Protein AF-A3IKE8-F1 (afdb_monomer_lite)

Organism: NCBI:txid391612

Structure (mmCIF, N/CA/C/O backbone):
data_AF-A3IKE8-F1
#
_entry.id   AF-A3IKE8-F1
#
loop_
_atom_site.group_PDB
_atom_site.id
_atom_site.type_symbol
_atom_site.label_atom_id
_atom_site.label_alt_id
_atom_site.label_comp_id
_atom_site.label_asym_id
_atom_site.label_entity_id
_atom_site.label_seq_id
_atom_site.pdbx_PDB_ins_code
_atom_site.Cartn_x
_atom_site.Cartn_y
_atom_site.Cartn_z
_atom_site.occupancy
_atom_site.B_iso_or_equiv
_atom_site.auth_seq_id
_atom_site.auth_comp_id
_atom_site.auth_asym_id
_atom_site.auth_atom_id
_atom_site.pdbx_PDB_model_num
ATOM 1 N N . MET A 1 1 ? 16.782 9.924 -10.543 1.00 60.81 1 MET A N 1
ATOM 2 C CA . MET A 1 1 ? 16.424 8.553 -10.123 1.00 60.81 1 MET A CA 1
ATOM 3 C C . MET A 1 1 ? 15.997 7.797 -11.361 1.00 60.81 1 MET A C 1
ATOM 5 O O . MET A 1 1 ? 15.113 8.281 -12.050 1.00 60.81 1 MET A O 1
ATOM 9 N N . THR A 1 2 ? 16.665 6.702 -11.715 1.00 66.88 2 THR A N 1
ATOM 10 C CA . THR A 1 2 ? 16.298 5.959 -12.929 1.00 66.88 2 THR A CA 1
ATOM 11 C C . THR A 1 2 ? 16.163 4.494 -12.583 1.00 66.88 2 THR A C 1
ATOM 13 O O . THR A 1 2 ? 17.154 3.861 -12.212 1.00 66.88 2 THR A O 1
ATOM 16 N N . PHE A 1 3 ? 14.932 4.009 -12.707 1.00 78.19 3 PHE A N 1
ATOM 17 C CA . PHE A 1 3 ? 14.543 2.609 -12.631 1.00 78.19 3 PHE A CA 1
ATOM 18 C C . PHE A 1 3 ? 15.288 1.802 -13.704 1.00 78.19 3 PHE A C 1
ATOM 20 O O . PHE A 1 3 ? 15.179 2.083 -14.903 1.00 78.19 3 PHE A O 1
ATOM 27 N N . GLN A 1 4 ? 16.055 0.799 -13.299 1.00 86.81 4 GLN A N 1
ATOM 28 C CA . GLN A 1 4 ? 16.747 -0.100 -14.219 1.00 86.81 4 GLN A CA 1
ATOM 29 C C . GLN A 1 4 ? 15.753 -1.027 -14.927 1.00 86.81 4 GLN A C 1
ATOM 31 O O . GLN A 1 4 ? 14.695 -1.351 -14.394 1.00 86.81 4 GLN A O 1
ATOM 36 N N . LEU A 1 5 ? 16.097 -1.517 -16.122 1.00 86.06 5 LEU A N 1
ATOM 37 C CA . LEU A 1 5 ? 15.221 -2.427 -16.873 1.00 86.06 5 LEU A CA 1
ATOM 38 C C . LEU A 1 5 ? 14.858 -3.692 -16.070 1.00 86.06 5 LEU A C 1
ATOM 40 O O . LEU A 1 5 ? 13.731 -4.169 -16.143 1.00 86.06 5 LEU A O 1
ATOM 44 N N . THR A 1 6 ? 15.795 -4.230 -15.289 1.00 90.00 6 THR A N 1
ATOM 45 C CA . THR A 1 6 ? 15.580 -5.392 -14.409 1.00 90.00 6 THR A CA 1
ATOM 46 C C . THR A 1 6 ? 14.562 -5.105 -13.305 1.00 90.00 6 THR A C 1
ATOM 48 O O . THR A 1 6 ? 13.662 -5.910 -13.076 1.00 90.00 6 THR A O 1
ATOM 51 N N . GLU A 1 7 ? 14.662 -3.940 -12.669 1.00 92.31 7 GLU A N 1
ATOM 52 C CA . GLU A 1 7 ? 13.726 -3.451 -11.654 1.00 92.31 7 GLU A CA 1
ATOM 53 C C . GLU A 1 7 ? 12.321 -3.262 -12.250 1.00 92.31 7 GLU A C 1
ATOM 55 O O . GLU A 1 7 ? 11.325 -3.684 -11.660 1.00 92.31 7 GLU A O 1
ATOM 60 N N . GLN A 1 8 ? 12.228 -2.702 -13.461 1.00 93.25 8 GLN A N 1
ATOM 61 C CA . GLN A 1 8 ? 10.949 -2.520 -14.155 1.00 93.25 8 GLN A CA 1
ATOM 62 C C . GLN A 1 8 ? 10.324 -3.863 -14.557 1.00 93.25 8 GLN A C 1
ATOM 64 O O . GLN A 1 8 ? 9.131 -4.073 -14.343 1.00 93.25 8 GLN A O 1
ATOM 69 N N . LYS A 1 9 ? 11.128 -4.814 -15.054 1.00 93.38 9 LYS A N 1
ATOM 70 C CA . LYS A 1 9 ? 10.684 -6.192 -15.322 1.00 93.38 9 LYS A CA 1
ATOM 71 C C . LYS A 1 9 ? 10.192 -6.891 -14.055 1.00 93.38 9 LYS A C 1
ATOM 73 O O . LYS A 1 9 ? 9.202 -7.620 -14.111 1.00 93.38 9 LYS A O 1
ATOM 78 N N . PHE A 1 10 ? 10.853 -6.676 -12.913 1.00 95.06 10 PHE A N 1
ATOM 79 C CA . PHE A 1 10 ? 10.398 -7.213 -11.631 1.00 95.06 10 PHE A CA 1
ATOM 80 C C . PHE A 1 10 ? 9.013 -6.669 -11.273 1.00 95.06 10 PHE A C 1
ATOM 82 O O . PHE A 1 10 ? 8.115 -7.469 -11.009 1.00 95.06 10 PHE A O 1
ATOM 89 N N . TYR A 1 11 ? 8.834 -5.343 -11.314 1.00 96.69 11 TYR A N 1
ATOM 90 C CA . TYR A 1 11 ? 7.545 -4.704 -11.043 1.00 96.69 11 TYR A CA 1
ATOM 91 C C . TYR A 1 11 ? 6.446 -5.266 -11.947 1.00 96.69 11 TYR A C 1
ATOM 93 O O . TYR A 1 11 ? 5.449 -5.774 -11.440 1.00 96.69 11 TYR A O 1
ATOM 101 N N . HIS A 1 12 ? 6.654 -5.256 -13.267 1.00 96.31 12 HIS A N 1
ATOM 102 C CA . HIS A 1 12 ? 5.653 -5.706 -14.237 1.00 96.31 12 HIS A CA 1
ATOM 103 C C . HIS A 1 12 ? 5.273 -7.173 -14.050 1.00 96.31 12 HIS A C 1
ATOM 105 O O . HIS A 1 12 ? 4.088 -7.483 -13.969 1.00 96.31 12 HIS A O 1
ATOM 111 N N . ARG A 1 13 ? 6.251 -8.067 -13.859 1.00 96.56 13 ARG A N 1
ATOM 112 C CA . ARG A 1 13 ? 5.988 -9.492 -13.601 1.00 96.56 13 ARG A CA 1
ATOM 113 C C . ARG A 1 13 ? 5.129 -9.710 -12.353 1.00 96.56 13 ARG A C 1
ATOM 115 O O . ARG A 1 13 ? 4.219 -10.536 -12.362 1.00 96.56 13 ARG A O 1
ATOM 122 N N . TRP A 1 14 ? 5.431 -9.010 -11.261 1.00 97.56 14 TRP A N 1
ATOM 123 C CA . TRP A 1 14 ? 4.659 -9.141 -10.023 1.00 97.56 14 TRP A CA 1
ATOM 124 C C . TRP A 1 14 ? 3.296 -8.459 -10.112 1.00 97.56 14 TRP A C 1
ATOM 126 O O . TRP A 1 14 ? 2.330 -8.974 -9.553 1.00 97.56 14 TRP A O 1
ATOM 136 N N . ASN A 1 15 ? 3.198 -7.351 -10.842 1.00 96.88 15 ASN A N 1
ATOM 137 C CA . ASN A 1 15 ? 1.938 -6.668 -11.101 1.00 96.88 15 ASN A CA 1
ATOM 138 C C . ASN A 1 15 ? 1.001 -7.522 -11.972 1.00 96.88 15 ASN A C 1
ATOM 140 O O . ASN A 1 15 ? -0.196 -7.584 -11.710 1.00 96.88 15 ASN A O 1
ATOM 144 N N . ASP A 1 16 ? 1.533 -8.249 -12.955 1.00 96.19 16 ASP A N 1
ATOM 145 C CA . ASP A 1 16 ? 0.757 -9.211 -13.745 1.00 96.19 16 ASP A CA 1
ATOM 146 C C . ASP A 1 16 ? 0.241 -10.356 -12.886 1.00 96.19 16 ASP A C 1
ATOM 148 O O . ASP A 1 16 ? -0.943 -10.687 -12.941 1.00 96.19 16 ASP A O 1
ATOM 152 N N . LYS A 1 17 ? 1.111 -10.914 -12.035 1.00 96.06 17 LYS A N 1
ATOM 153 C CA . LYS A 1 17 ? 0.711 -11.935 -11.065 1.00 96.06 17 LYS A CA 1
ATOM 154 C C . LYS A 1 17 ? -0.394 -11.417 -10.144 1.00 96.06 17 LYS A C 1
ATOM 156 O O . LYS A 1 17 ? -1.369 -12.111 -9.899 1.00 96.06 17 LYS A O 1
ATOM 161 N N . LEU A 1 18 ? -0.270 -10.192 -9.644 1.00 95.94 18 LEU A N 1
ATOM 162 C CA . LEU A 1 18 ? -1.295 -9.570 -8.808 1.00 95.94 18 LEU A CA 1
ATOM 163 C C . LEU A 1 18 ? -2.645 -9.456 -9.535 1.00 95.94 18 LEU A C 1
ATOM 165 O O . LEU A 1 18 ? -3.691 -9.729 -8.942 1.00 95.94 18 LEU A O 1
ATOM 169 N N . LYS A 1 19 ? -2.624 -9.060 -10.813 1.00 94.00 19 LYS A N 1
ATOM 170 C CA . LYS A 1 19 ? -3.823 -8.929 -11.654 1.00 94.00 19 LYS A CA 1
ATOM 171 C C . LYS A 1 19 ? -4.459 -10.280 -11.988 1.00 94.00 19 LYS A C 1
ATOM 173 O O . LYS A 1 19 ? -5.675 -10.334 -12.140 1.00 94.00 19 LYS A O 1
ATOM 178 N N . SER A 1 20 ? -3.665 -11.347 -12.081 1.00 94.38 20 SER A N 1
ATOM 179 C CA . SER A 1 20 ? -4.152 -12.697 -12.390 1.00 94.38 20 SER A CA 1
ATOM 180 C C . SER A 1 20 ? -4.805 -13.407 -11.201 1.00 94.38 20 SER A C 1
ATOM 182 O O . SER A 1 20 ? -5.523 -14.379 -11.408 1.00 94.38 20 SER A O 1
ATOM 184 N N . ILE A 1 21 ? -4.543 -12.965 -9.966 1.00 91.56 21 ILE A N 1
ATOM 185 C CA . ILE A 1 21 ? -5.170 -13.534 -8.765 1.00 91.56 21 ILE A CA 1
ATOM 186 C C . ILE A 1 21 ? -6.645 -13.124 -8.758 1.00 91.56 21 ILE A C 1
ATOM 188 O O . ILE A 1 21 ? -6.958 -11.926 -8.867 1.00 91.56 21 ILE A O 1
ATOM 192 N N . SER A 1 22 ? -7.545 -14.101 -8.627 1.00 83.00 22 SER A N 1
ATOM 193 C CA . SER A 1 22 ? -8.987 -13.862 -8.659 1.00 83.00 22 SER A CA 1
ATOM 194 C C . SER A 1 22 ? -9.442 -13.021 -7.459 1.00 83.00 22 SER A C 1
ATOM 196 O O . SER A 1 22 ? -8.658 -12.580 -6.616 1.00 83.00 22 SER A O 1
ATOM 198 N N . GLN A 1 23 ? -10.732 -12.705 -7.421 1.00 75.38 23 GLN A N 1
ATOM 199 C CA . GLN A 1 23 ? -11.357 -12.013 -6.291 1.00 75.38 23 GLN A CA 1
ATOM 200 C C . GLN A 1 23 ? -12.180 -12.977 -5.429 1.00 75.38 23 GLN A C 1
ATOM 202 O O . GLN A 1 23 ? -13.143 -12.558 -4.795 1.00 75.38 23 GLN A O 1
ATOM 207 N N . SER A 1 24 ? -11.844 -14.271 -5.437 1.00 77.25 24 SER A N 1
ATOM 208 C CA . SER A 1 24 ? -12.452 -15.209 -4.496 1.00 77.25 24 SER A CA 1
ATOM 209 C C . SER A 1 24 ? -11.965 -14.932 -3.071 1.00 77.25 24 SER A C 1
ATOM 211 O O . SER A 1 24 ? -10.838 -14.480 -2.859 1.00 77.25 24 SER A O 1
ATOM 213 N N . GLU A 1 25 ? -12.823 -15.217 -2.093 1.00 67.00 25 GLU A N 1
ATOM 214 C CA . GLU A 1 25 ? -12.584 -15.000 -0.659 1.00 67.00 25 GLU A CA 1
ATOM 215 C C . GLU A 1 25 ? -11.231 -15.574 -0.191 1.00 67.00 25 GLU A C 1
ATOM 217 O O . GLU A 1 25 ? -10.475 -14.916 0.524 1.00 67.00 25 GLU A O 1
ATOM 222 N N . TYR A 1 26 ? -10.876 -16.769 -0.672 1.00 67.69 26 TYR A N 1
ATOM 223 C CA . TYR A 1 26 ? -9.647 -17.475 -0.295 1.00 67.69 26 TYR A CA 1
ATOM 224 C C . TYR A 1 26 ? -8.376 -16.879 -0.912 1.00 67.69 26 TYR A C 1
ATOM 226 O O . TYR A 1 26 ? -7.295 -16.992 -0.336 1.00 67.69 26 TYR A O 1
ATOM 234 N N . GLU A 1 27 ? -8.488 -16.221 -2.064 1.00 82.06 27 GLU A N 1
ATOM 235 C CA . GLU A 1 27 ? -7.338 -15.694 -2.803 1.00 82.06 27 GLU A CA 1
ATOM 236 C C . GLU A 1 27 ? -6.975 -14.255 -2.407 1.00 82.06 27 GLU A C 1
ATOM 238 O O . GLU A 1 27 ? -5.934 -13.735 -2.816 1.00 82.06 27 GLU A O 1
ATOM 243 N N . TYR A 1 28 ? -7.777 -13.598 -1.559 1.00 83.62 28 TYR A N 1
ATOM 244 C CA . TYR A 1 28 ? -7.475 -12.245 -1.081 1.00 83.62 28 TYR A CA 1
ATOM 245 C C . TYR A 1 28 ? -6.206 -12.169 -0.226 1.00 83.62 28 TYR A C 1
ATOM 247 O O . TYR A 1 28 ? -5.525 -11.141 -0.250 1.00 83.62 28 TYR A O 1
ATOM 255 N N . ILE A 1 29 ? -5.841 -13.249 0.472 1.00 86.69 29 ILE A N 1
ATOM 256 C CA . ILE A 1 29 ? -4.556 -13.347 1.180 1.00 86.69 29 ILE A CA 1
ATOM 257 C C . ILE A 1 29 ? -3.404 -13.290 0.179 1.00 86.69 29 ILE A C 1
ATOM 259 O O . ILE A 1 29 ? -2.503 -12.463 0.325 1.00 86.69 29 ILE A O 1
ATOM 263 N N . ASP A 1 30 ? -3.458 -14.113 -0.868 1.00 89.19 30 ASP A N 1
ATOM 264 C CA . ASP A 1 30 ? -2.432 -14.141 -1.909 1.00 89.19 30 ASP A CA 1
ATOM 265 C C . ASP A 1 30 ? -2.358 -12.808 -2.646 1.00 89.19 30 ASP A C 1
ATOM 267 O O . ASP A 1 30 ? -1.263 -12.309 -2.927 1.00 89.19 30 ASP A O 1
ATOM 271 N N . LYS A 1 31 ? -3.511 -12.187 -2.909 1.00 92.75 31 LYS A N 1
ATOM 272 C CA . LYS A 1 31 ? -3.597 -10.868 -3.535 1.00 92.75 31 LYS A CA 1
ATOM 273 C C . LYS A 1 31 ? -2.935 -9.800 -2.669 1.00 92.75 31 LYS A C 1
ATOM 275 O O . LYS A 1 31 ? -2.102 -9.041 -3.165 1.00 92.75 31 LYS A O 1
ATOM 280 N N . PHE A 1 32 ? -3.244 -9.776 -1.373 1.00 93.19 32 PHE A N 1
ATOM 281 C CA . PHE A 1 32 ? -2.655 -8.836 -0.425 1.00 93.19 32 PHE A CA 1
ATOM 282 C C . PHE A 1 32 ? -1.144 -9.040 -0.279 1.00 93.19 32 PHE A C 1
ATOM 284 O O . PHE A 1 32 ? -0.378 -8.083 -0.390 1.00 93.19 32 PHE A O 1
ATOM 291 N N . ILE A 1 33 ? -0.697 -10.286 -0.096 1.00 92.38 33 ILE A N 1
ATOM 292 C CA . ILE A 1 33 ? 0.726 -10.638 -0.002 1.00 92.38 33 ILE A CA 1
ATOM 293 C C . ILE A 1 33 ? 1.461 -10.211 -1.273 1.00 92.38 33 ILE A C 1
ATOM 295 O O . ILE A 1 33 ? 2.513 -9.578 -1.194 1.00 92.38 33 ILE A O 1
ATOM 299 N N . THR A 1 34 ? 0.899 -10.503 -2.446 1.00 95.94 34 THR A N 1
ATOM 300 C CA . THR A 1 34 ? 1.493 -10.144 -3.740 1.00 95.94 34 THR A CA 1
ATOM 301 C C . THR A 1 34 ? 1.595 -8.625 -3.899 1.00 95.94 34 THR A C 1
ATOM 303 O O . THR A 1 34 ? 2.653 -8.123 -4.280 1.00 95.94 34 THR A O 1
ATOM 306 N N . ALA A 1 35 ? 0.553 -7.873 -3.528 1.00 97.44 35 ALA A N 1
ATOM 307 C CA . ALA A 1 35 ? 0.597 -6.410 -3.513 1.00 97.44 35 ALA A CA 1
ATOM 308 C C . ALA A 1 35 ? 1.669 -5.883 -2.542 1.00 97.44 35 ALA A C 1
ATOM 310 O O . ALA A 1 35 ? 2.384 -4.929 -2.856 1.00 97.44 35 ALA A O 1
ATOM 311 N N . TYR A 1 36 ? 1.844 -6.527 -1.388 1.00 96.31 36 TYR A N 1
ATOM 312 C CA . TYR A 1 36 ? 2.851 -6.126 -0.408 1.00 96.31 36 TYR A CA 1
ATOM 313 C C . TYR A 1 36 ? 4.285 -6.471 -0.829 1.00 96.31 36 TYR A C 1
ATOM 315 O O . TYR A 1 36 ? 5.215 -5.753 -0.471 1.00 96.31 36 TYR A O 1
ATOM 323 N N . ILE A 1 37 ? 4.492 -7.531 -1.616 1.00 96.50 37 ILE A N 1
ATOM 324 C CA . ILE A 1 37 ? 5.800 -7.838 -2.217 1.00 96.50 37 ILE A CA 1
ATOM 325 C C . ILE A 1 37 ? 6.231 -6.702 -3.148 1.00 96.50 37 ILE A C 1
ATOM 327 O O . ILE A 1 37 ? 7.372 -6.246 -3.074 1.00 96.50 37 ILE A O 1
ATOM 331 N N . ILE A 1 38 ? 5.308 -6.203 -3.977 1.00 98.12 38 ILE A N 1
ATOM 332 C CA . ILE A 1 38 ? 5.558 -5.035 -4.832 1.00 98.12 38 ILE A CA 1
ATOM 333 C C . ILE A 1 38 ? 5.862 -3.807 -3.966 1.00 98.12 38 ILE A C 1
ATOM 335 O O . ILE A 1 38 ? 6.823 -3.093 -4.236 1.00 98.12 38 ILE A O 1
ATOM 339 N N . HIS A 1 39 ? 5.099 -3.598 -2.892 1.00 97.94 39 HIS A N 1
ATOM 340 C CA . HIS A 1 39 ? 5.315 -2.484 -1.970 1.00 97.94 39 HIS A CA 1
ATOM 341 C C . HIS A 1 39 ? 6.709 -2.514 -1.331 1.00 97.94 39 HIS A C 1
ATOM 343 O O . HIS A 1 39 ? 7.425 -1.514 -1.356 1.00 97.94 39 HIS A O 1
ATOM 349 N N . ASN A 1 40 ? 7.117 -3.686 -0.829 1.00 95.69 40 ASN A N 1
ATOM 350 C CA . ASN A 1 40 ? 8.437 -3.938 -0.255 1.00 95.69 40 ASN A CA 1
ATOM 351 C C . ASN A 1 40 ? 9.565 -3.631 -1.227 1.00 95.69 40 ASN A C 1
ATOM 353 O O . ASN A 1 40 ? 10.512 -2.921 -0.885 1.00 95.69 40 ASN A O 1
ATOM 357 N N . PHE A 1 41 ? 9.423 -4.112 -2.455 1.00 95.62 41 PHE A N 1
ATOM 358 C CA . PHE A 1 41 ? 10.363 -3.810 -3.515 1.00 95.62 41 PHE A CA 1
ATOM 359 C C . PHE A 1 41 ? 10.467 -2.299 -3.775 1.00 95.62 41 PHE A C 1
ATOM 361 O O . PHE A 1 41 ? 11.571 -1.762 -3.796 1.00 95.62 41 PHE A O 1
ATOM 368 N N . LEU A 1 42 ? 9.338 -1.597 -3.913 1.00 95.31 42 LEU A N 1
ATOM 369 C CA . LEU A 1 42 ? 9.322 -0.173 -4.256 1.00 95.31 42 LEU A CA 1
ATOM 370 C C . LEU A 1 42 ? 9.899 0.719 -3.154 1.00 95.31 42 LEU A C 1
ATOM 372 O O . LEU A 1 42 ? 10.668 1.628 -3.468 1.00 95.31 42 LEU A O 1
ATOM 376 N N . TYR A 1 43 ? 9.572 0.488 -1.877 1.00 92.88 43 TYR A N 1
ATOM 377 C CA . TYR A 1 43 ? 10.155 1.310 -0.813 1.00 92.88 43 TYR A CA 1
ATOM 378 C C . TYR A 1 43 ? 11.642 1.024 -0.606 1.00 92.88 43 TYR A C 1
ATOM 380 O O . TYR A 1 43 ? 12.381 1.949 -0.279 1.00 92.88 43 TYR A O 1
ATOM 388 N N . ASN A 1 44 ? 12.104 -0.215 -0.810 1.00 90.62 44 ASN A N 1
ATOM 389 C CA . ASN A 1 44 ? 13.532 -0.523 -0.721 1.00 90.62 44 ASN A CA 1
ATOM 390 C C . ASN A 1 44 ? 14.290 0.096 -1.893 1.00 90.62 44 ASN A C 1
ATOM 392 O O . ASN A 1 44 ? 15.292 0.763 -1.672 1.00 90.62 44 ASN A O 1
ATOM 396 N N . LEU A 1 45 ? 13.748 0.007 -3.109 1.00 89.56 45 LEU A N 1
ATOM 397 C CA . LEU A 1 45 ? 14.331 0.669 -4.271 1.00 89.56 45 LEU A CA 1
ATOM 398 C C . LEU A 1 45 ? 14.388 2.196 -4.100 1.00 89.56 45 LEU A C 1
ATOM 400 O O . LEU A 1 45 ? 15.381 2.825 -4.457 1.00 89.56 45 LEU A O 1
ATOM 404 N N . ALA A 1 46 ? 13.344 2.806 -3.531 1.00 88.75 46 ALA A N 1
ATOM 405 C CA . ALA A 1 46 ? 13.330 4.238 -3.239 1.00 88.75 46 ALA A CA 1
ATOM 406 C C . ALA A 1 46 ? 14.418 4.645 -2.229 1.00 88.75 46 ALA A C 1
ATOM 408 O O . ALA A 1 46 ? 14.993 5.728 -2.362 1.00 88.75 46 ALA A O 1
ATOM 409 N N . VAL A 1 47 ? 14.706 3.789 -1.240 1.00 84.62 47 VAL A N 1
ATOM 410 C CA . VAL A 1 47 ? 15.830 3.969 -0.311 1.00 84.62 47 VAL A CA 1
ATOM 411 C C . VAL A 1 47 ? 17.153 3.824 -1.061 1.00 84.62 47 VAL A C 1
ATOM 413 O O . VAL A 1 47 ? 17.961 4.748 -1.023 1.00 84.62 47 VAL A O 1
ATOM 416 N N . ASP A 1 48 ? 17.341 2.742 -1.819 1.00 80.62 48 ASP A N 1
ATOM 417 C CA . ASP A 1 48 ? 18.596 2.439 -2.519 1.00 80.62 48 ASP A CA 1
ATOM 418 C C . ASP A 1 48 ? 18.983 3.531 -3.529 1.00 80.62 48 ASP A C 1
ATOM 420 O O . ASP A 1 48 ? 20.130 3.985 -3.570 1.00 80.62 48 ASP A O 1
ATOM 424 N N . LEU A 1 49 ? 18.015 4.023 -4.311 1.00 75.56 49 LEU A N 1
ATOM 425 C CA . LEU A 1 49 ? 18.233 5.091 -5.290 1.00 75.56 49 LEU A CA 1
ATOM 426 C C . LEU A 1 49 ? 18.645 6.428 -4.647 1.00 75.56 49 LEU A C 1
ATOM 428 O O . LEU A 1 49 ? 19.243 7.265 -5.335 1.00 75.56 49 LEU A O 1
ATOM 432 N N . LYS A 1 50 ? 18.345 6.638 -3.358 1.00 69.25 50 LYS A N 1
ATOM 433 C CA . LYS A 1 50 ? 18.685 7.859 -2.611 1.00 69.25 50 LYS A CA 1
ATOM 434 C C . LYS A 1 50 ? 19.918 7.698 -1.711 1.00 69.25 50 LYS A C 1
ATOM 436 O O . LYS A 1 50 ? 20.748 8.599 -1.705 1.00 69.25 50 LYS A O 1
ATOM 441 N N . GLU A 1 51 ? 20.085 6.577 -1.006 1.00 56.03 51 GLU A N 1
ATOM 442 C CA . GLU A 1 51 ? 21.217 6.340 -0.088 1.00 56.03 51 GLU A CA 1
ATOM 443 C C . GLU A 1 51 ? 22.544 6.061 -0.824 1.00 56.03 51 GLU A C 1
ATOM 445 O O . GLU A 1 51 ? 23.598 6.480 -0.349 1.00 56.03 51 GLU A O 1
ATOM 450 N N . TYR A 1 52 ? 22.516 5.436 -2.011 1.00 50.97 52 TYR A N 1
ATOM 451 C CA . TYR A 1 52 ? 23.728 5.012 -2.739 1.00 50.97 52 TYR A CA 1
ATOM 452 C C . TYR A 1 52 ? 24.075 5.855 -3.985 1.00 50.97 52 TYR A C 1
ATOM 454 O O . TYR A 1 52 ? 24.905 5.450 -4.799 1.00 50.97 52 TYR A O 1
ATOM 462 N N . GLY A 1 53 ? 23.493 7.052 -4.144 1.00 51.72 53 GLY A N 1
ATOM 463 C CA . GLY A 1 53 ? 23.934 8.017 -5.164 1.00 51.72 53 GLY A CA 1
ATOM 464 C C . GLY A 1 53 ? 23.309 7.884 -6.564 1.00 51.72 53 GLY A C 1
ATOM 465 O O . GLY A 1 53 ? 24.023 7.850 -7.566 1.00 51.72 53 GLY A O 1
ATOM 466 N N . ARG A 1 54 ? 21.970 7.948 -6.669 1.00 54.34 54 ARG A N 1
ATOM 467 C CA . ARG A 1 54 ? 21.254 8.519 -7.843 1.00 54.34 54 ARG A CA 1
ATOM 468 C C . ARG A 1 54 ? 20.329 9.703 -7.468 1.00 54.34 54 ARG A C 1
ATOM 470 O O . ARG A 1 54 ? 19.451 10.083 -8.254 1.00 54.34 54 ARG A O 1
ATOM 477 N N . GLY A 1 55 ? 20.564 10.309 -6.300 1.00 43.41 55 GLY A N 1
ATOM 478 C CA . GLY A 1 55 ? 20.001 11.565 -5.781 1.00 43.41 55 GLY A CA 1
ATOM 479 C C . GLY A 1 55 ? 20.871 12.073 -4.617 1.00 43.41 55 GLY A C 1
ATOM 480 O O . GLY A 1 55 ? 21.500 11.259 -3.950 1.00 43.41 55 GLY A O 1
ATOM 481 N N . LYS A 1 56 ? 20.984 13.396 -4.421 1.00 39.03 56 LYS A N 1
ATOM 482 C CA . LYS A 1 56 ? 21.933 14.036 -3.478 1.00 39.03 56 LYS A CA 1
ATOM 483 C C . LYS A 1 56 ? 21.422 14.215 -2.038 1.00 39.03 56 LYS A C 1
ATOM 485 O O . LYS A 1 56 ? 22.174 14.727 -1.216 1.00 39.03 56 LYS A O 1
ATOM 490 N N . ASP A 1 57 ? 20.215 13.760 -1.714 1.00 44.12 57 ASP A N 1
ATOM 491 C CA . ASP A 1 57 ? 19.622 13.977 -0.391 1.00 44.12 57 ASP A CA 1
ATOM 492 C C . ASP A 1 57 ? 19.488 12.667 0.387 1.00 44.12 57 ASP A C 1
ATOM 494 O O . ASP A 1 57 ? 18.782 11.737 -0.014 1.00 44.12 57 ASP A O 1
ATOM 498 N N . GLN A 1 58 ? 20.198 12.613 1.514 1.00 42.56 58 GLN A N 1
ATOM 499 C CA . GLN A 1 58 ? 20.222 11.490 2.442 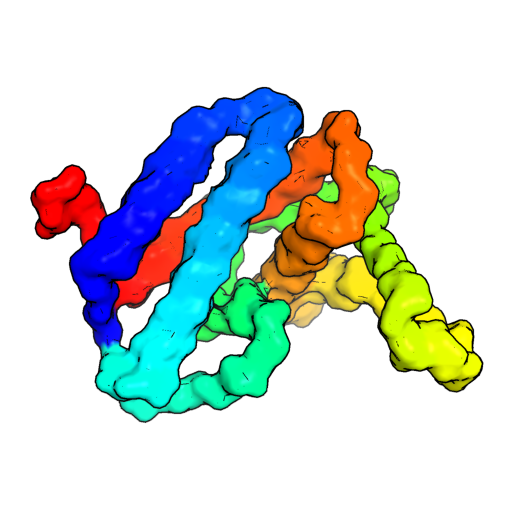1.00 42.56 58 GLN A CA 1
ATOM 500 C C . GLN A 1 58 ? 18.885 11.408 3.189 1.00 42.56 58 GLN A C 1
ATOM 502 O O . GLN A 1 58 ? 18.549 12.297 3.970 1.00 42.56 58 GLN A O 1
ATOM 507 N N . TYR A 1 59 ? 18.141 10.316 3.017 1.00 46.06 59 TYR A N 1
ATOM 508 C CA . TYR A 1 59 ? 17.217 9.877 4.059 1.00 46.06 59 TYR A CA 1
ATOM 509 C C . TYR A 1 59 ? 17.997 8.954 4.988 1.00 46.06 59 TYR A C 1
ATOM 511 O O . TYR A 1 59 ? 18.367 7.874 4.551 1.00 46.06 59 TYR A O 1
ATOM 519 N N . PRO A 1 60 ? 18.241 9.309 6.258 1.00 44.97 60 PRO A N 1
ATOM 520 C CA . PRO A 1 60 ? 18.763 8.350 7.211 1.00 44.97 60 PRO A CA 1
ATOM 521 C C . PRO A 1 60 ? 17.598 7.447 7.623 1.00 44.97 60 PRO A C 1
ATOM 523 O O . PRO A 1 60 ? 16.919 7.708 8.616 1.00 44.97 60 PRO A O 1
ATOM 526 N N . VAL A 1 61 ? 17.305 6.400 6.847 1.00 51.72 61 VAL A N 1
ATOM 527 C CA . VAL A 1 61 ? 16.427 5.323 7.326 1.00 51.72 61 VAL A CA 1
ATOM 528 C C . VAL A 1 61 ? 17.163 3.992 7.233 1.00 51.72 61 VAL A C 1
ATOM 530 O O . VAL A 1 61 ? 16.665 2.994 6.710 1.00 51.72 61 VAL A O 1
ATOM 533 N N . VAL A 1 62 ? 18.307 3.937 7.921 1.00 48.06 62 VAL A N 1
ATOM 534 C CA . VAL A 1 62 ? 18.687 2.721 8.646 1.00 48.06 62 VAL A CA 1
ATOM 535 C C . VAL A 1 62 ? 17.644 2.541 9.754 1.00 48.06 62 VAL A C 1
ATOM 537 O O . VAL A 1 62 ? 17.748 3.075 10.857 1.00 48.06 62 VAL A O 1
ATOM 540 N N . GLY A 1 63 ? 16.549 1.870 9.417 1.00 54.22 63 GLY A N 1
ATOM 541 C CA . GLY A 1 63 ? 15.408 1.664 10.296 1.00 54.22 63 GLY A CA 1
ATOM 542 C C . GLY A 1 63 ? 14.761 0.310 10.039 1.00 54.22 63 GLY A C 1
ATOM 543 O O . GLY A 1 63 ? 14.831 -0.221 8.933 1.00 54.22 63 GLY A O 1
ATOM 544 N N . ALA A 1 64 ? 14.134 -0.247 11.078 1.00 70.56 64 ALA A N 1
ATOM 545 C CA . ALA A 1 64 ? 13.370 -1.490 10.993 1.00 70.56 64 ALA A CA 1
ATOM 546 C C . ALA A 1 64 ? 12.342 -1.435 9.846 1.00 70.56 64 ALA A C 1
ATOM 548 O O . ALA A 1 64 ? 11.750 -0.380 9.623 1.00 70.56 64 ALA A O 1
ATOM 549 N N . ASP A 1 65 ? 12.105 -2.568 9.175 1.00 81.62 65 ASP A N 1
ATOM 550 C CA . ASP A 1 65 ? 11.243 -2.739 7.987 1.00 81.62 65 ASP A CA 1
ATOM 551 C C . ASP A 1 65 ? 9.942 -1.911 8.016 1.00 81.62 65 ASP A C 1
ATOM 553 O O . ASP A 1 65 ? 9.606 -1.241 7.043 1.00 81.62 65 ASP A O 1
ATOM 557 N N . ARG A 1 66 ? 9.284 -1.839 9.181 1.00 85.81 66 ARG A N 1
ATOM 558 C CA . ARG A 1 66 ? 8.126 -0.966 9.433 1.00 85.81 66 ARG A CA 1
ATOM 559 C C . ARG A 1 66 ? 8.339 0.487 9.015 1.00 85.81 66 ARG A C 1
ATOM 561 O O . ARG A 1 66 ? 7.509 1.024 8.297 1.00 85.81 66 ARG A O 1
ATOM 568 N N . LYS A 1 67 ? 9.420 1.132 9.465 1.00 86.94 67 LYS A N 1
ATOM 569 C CA . LYS A 1 67 ? 9.680 2.545 9.151 1.00 86.94 67 LYS A CA 1
ATOM 570 C C . LYS A 1 67 ? 9.822 2.752 7.650 1.00 86.94 67 LYS A C 1
ATOM 572 O O . LYS A 1 67 ? 9.282 3.717 7.124 1.00 86.94 67 LYS A O 1
ATOM 577 N N . LYS A 1 68 ? 10.500 1.831 6.956 1.00 89.31 68 LYS A N 1
ATOM 578 C CA . LYS A 1 68 ? 10.624 1.894 5.496 1.00 89.31 68 LYS A CA 1
ATOM 579 C C . LYS A 1 68 ? 9.252 1.780 4.831 1.00 89.31 68 LYS A C 1
ATOM 581 O O . LYS A 1 68 ? 8.889 2.648 4.047 1.00 89.31 68 LYS A O 1
ATOM 586 N N . ALA A 1 69 ? 8.466 0.782 5.226 1.00 91.94 69 ALA A N 1
ATOM 587 C CA . ALA A 1 69 ? 7.139 0.534 4.674 1.00 91.94 69 ALA A CA 1
ATOM 588 C C . ALA A 1 69 ? 6.130 1.670 4.908 1.00 91.94 69 ALA A C 1
ATOM 590 O O . ALA A 1 69 ? 5.206 1.830 4.119 1.00 91.94 69 ALA A O 1
ATOM 591 N N . THR A 1 70 ? 6.276 2.465 5.972 1.00 93.12 70 THR A N 1
ATOM 592 C CA . THR A 1 70 ? 5.293 3.510 6.295 1.00 93.12 70 THR A CA 1
ATOM 593 C C . THR A 1 70 ? 5.767 4.929 6.003 1.00 93.12 70 THR A C 1
ATOM 595 O O . THR A 1 70 ? 4.972 5.755 5.577 1.00 93.12 70 THR A O 1
ATOM 598 N N . GLU A 1 71 ? 7.050 5.237 6.195 1.00 92.56 71 GLU A N 1
ATOM 599 C CA . GLU A 1 71 ? 7.550 6.606 6.024 1.00 92.56 71 GLU A CA 1
ATOM 600 C C . GLU A 1 71 ? 8.012 6.884 4.591 1.00 92.56 71 GLU A C 1
ATOM 602 O O . GLU A 1 71 ? 7.834 7.997 4.100 1.00 92.56 71 GLU A O 1
ATOM 607 N N . ILE A 1 72 ? 8.616 5.905 3.905 1.00 92.50 72 ILE A N 1
ATOM 608 C CA . ILE A 1 72 ? 9.145 6.108 2.546 1.00 92.50 72 ILE A CA 1
ATOM 609 C C . ILE A 1 72 ? 8.037 6.447 1.544 1.00 92.50 72 ILE A C 1
ATOM 611 O O . ILE A 1 72 ? 8.244 7.389 0.778 1.00 92.50 72 ILE A O 1
ATOM 615 N N . PRO A 1 73 ? 6.854 5.797 1.554 1.00 95.12 73 PRO A N 1
ATOM 616 C CA . PRO A 1 73 ? 5.754 6.207 0.685 1.00 95.12 73 PRO A CA 1
ATOM 617 C C . PRO A 1 73 ? 5.333 7.664 0.913 1.00 95.12 73 PRO A C 1
ATOM 619 O O . PRO A 1 73 ? 5.153 8.397 -0.055 1.00 95.12 73 PRO A O 1
ATOM 622 N N . ILE A 1 74 ? 5.245 8.112 2.172 1.00 95.06 74 ILE A N 1
ATOM 623 C CA . ILE A 1 74 ? 4.884 9.499 2.518 1.00 95.06 74 ILE A CA 1
ATOM 624 C C . ILE A 1 74 ? 5.960 10.468 2.032 1.00 95.06 74 ILE A C 1
ATOM 626 O O . ILE A 1 74 ? 5.649 11.476 1.411 1.00 95.06 74 ILE A O 1
ATOM 630 N N . LYS A 1 75 ? 7.232 10.150 2.265 1.00 92.06 75 LYS A N 1
ATOM 631 C CA . LYS A 1 75 ? 8.377 10.959 1.827 1.00 92.06 75 LYS A CA 1
ATOM 632 C C . LYS A 1 75 ? 8.480 11.060 0.305 1.00 92.06 75 LYS A C 1
ATOM 634 O O . LYS A 1 75 ? 8.935 12.074 -0.213 1.00 92.06 75 LYS A O 1
ATOM 639 N N . LEU A 1 76 ? 8.097 10.001 -0.405 1.00 91.75 76 LEU A N 1
ATOM 640 C CA . LEU A 1 76 ? 8.144 9.942 -1.862 1.00 91.75 76 LEU A CA 1
ATOM 641 C C . LEU A 1 76 ? 6.947 10.652 -2.507 1.00 91.75 76 LEU A C 1
ATOM 643 O O . LEU A 1 76 ? 7.129 11.353 -3.494 1.00 91.75 76 LEU A O 1
ATOM 647 N N . LEU A 1 77 ? 5.739 10.476 -1.967 1.00 95.06 77 LEU A N 1
ATOM 648 C CA . LEU A 1 77 ? 4.500 10.929 -2.606 1.00 95.06 77 LEU A CA 1
ATOM 649 C C . LEU A 1 77 ? 3.869 12.161 -1.957 1.00 95.06 77 LEU A C 1
ATOM 651 O O . LEU A 1 77 ? 3.078 12.825 -2.615 1.00 95.06 77 LEU A O 1
ATOM 655 N N . THR A 1 78 ? 4.221 12.487 -0.713 1.00 95.69 78 THR A N 1
ATOM 656 C CA . THR A 1 78 ? 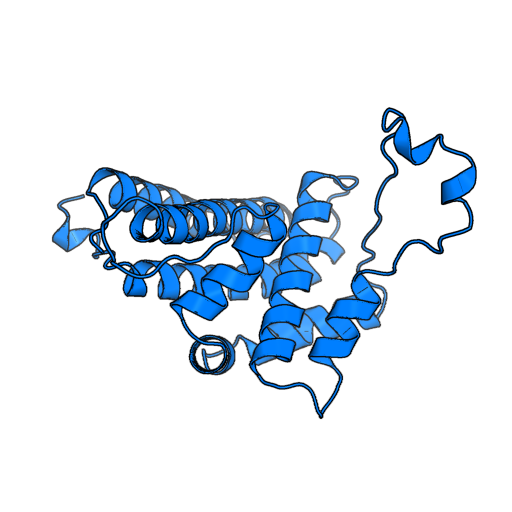3.494 13.359 0.233 1.00 95.69 78 THR A CA 1
ATOM 657 C C . THR A 1 78 ? 2.193 12.750 0.760 1.00 95.69 78 THR A C 1
ATOM 659 O O . THR A 1 78 ? 1.499 11.996 0.074 1.00 95.69 78 THR A O 1
ATOM 662 N N . ALA A 1 79 ? 1.831 13.103 1.997 1.00 96.75 79 ALA A N 1
ATOM 663 C CA . ALA A 1 79 ? 0.577 12.673 2.613 1.00 96.75 79 ALA A CA 1
ATOM 664 C C . ALA A 1 79 ? -0.656 13.159 1.834 1.00 96.75 79 ALA A C 1
ATOM 666 O O . ALA A 1 79 ? -1.618 12.413 1.666 1.00 96.75 79 ALA A O 1
ATOM 667 N N . GLU A 1 80 ? -0.611 14.386 1.313 1.00 97.50 80 GLU A N 1
ATOM 668 C CA . GLU A 1 80 ? -1.711 14.982 0.555 1.00 97.50 80 GLU A CA 1
ATOM 669 C C . GLU A 1 80 ? -2.030 14.184 -0.716 1.00 97.50 80 GLU A C 1
ATOM 671 O O . GLU A 1 80 ? -3.182 13.797 -0.923 1.00 97.50 80 GLU A O 1
ATOM 676 N N . LYS A 1 81 ? -1.013 13.859 -1.529 1.00 97.25 81 LYS A N 1
ATOM 677 C CA . LYS A 1 81 ? -1.184 13.064 -2.758 1.00 97.25 81 LYS A CA 1
ATOM 678 C C . LYS A 1 81 ? -1.780 11.690 -2.460 1.00 97.25 81 LYS A C 1
ATOM 680 O O . LYS A 1 81 ? -2.699 11.252 -3.153 1.00 97.25 81 LYS A O 1
ATOM 685 N N . ILE A 1 82 ? -1.289 11.020 -1.414 1.00 97.88 82 ILE A N 1
ATOM 686 C CA . ILE A 1 82 ? -1.791 9.697 -1.029 1.00 97.88 82 ILE A CA 1
ATOM 687 C C . ILE A 1 82 ? -3.252 9.800 -0.587 1.00 97.88 82 ILE A C 1
ATOM 689 O O . ILE A 1 82 ? -4.106 9.086 -1.105 1.00 97.88 82 ILE A O 1
ATOM 693 N N . VAL A 1 83 ? -3.565 10.695 0.347 1.00 96.75 83 VAL A N 1
ATOM 694 C CA . VAL A 1 83 ? -4.903 10.788 0.946 1.00 96.75 83 VAL A CA 1
ATOM 695 C C . VAL A 1 83 ? -5.964 11.248 -0.054 1.00 96.75 83 VAL A C 1
ATOM 697 O O . VAL A 1 83 ? -7.105 10.784 0.015 1.00 96.75 83 VAL A O 1
ATOM 700 N N . ASN A 1 84 ? -5.602 12.124 -0.992 1.00 96.38 84 ASN A N 1
ATOM 701 C CA . ASN A 1 84 ? -6.514 12.621 -2.025 1.00 96.38 84 ASN A CA 1
ATOM 702 C C . ASN A 1 84 ? -6.699 11.638 -3.192 1.00 96.38 84 ASN A C 1
ATOM 704 O O . ASN A 1 84 ? -7.548 11.862 -4.054 1.00 96.38 84 ASN A O 1
ATOM 708 N N . THR A 1 85 ? -5.955 10.530 -3.222 1.00 97.62 85 THR A N 1
ATOM 709 C CA . THR A 1 85 ? -6.159 9.484 -4.226 1.00 97.62 85 THR A CA 1
ATOM 710 C C . THR A 1 85 ? -7.524 8.820 -4.029 1.00 97.62 85 THR A C 1
ATOM 712 O O . THR A 1 85 ? -7.898 8.412 -2.924 1.00 97.62 85 THR A O 1
ATOM 715 N N . GLN A 1 86 ? -8.282 8.695 -5.123 1.00 97.19 86 GLN A N 1
ATOM 716 C CA . GLN A 1 86 ? -9.654 8.188 -5.109 1.00 97.19 86 GLN A CA 1
ATOM 717 C C . GLN A 1 86 ? -9.758 6.852 -4.362 1.00 97.19 86 GLN A C 1
ATOM 719 O O . GLN A 1 86 ? -9.001 5.915 -4.612 1.00 97.19 86 GLN A O 1
ATOM 724 N N . GLY A 1 87 ? -10.727 6.749 -3.451 1.00 96.12 87 GLY A N 1
ATOM 725 C CA . GLY A 1 87 ? -11.029 5.537 -2.684 1.00 96.12 87 GLY A CA 1
ATOM 726 C C . GLY A 1 87 ? -10.081 5.232 -1.518 1.00 96.12 87 GLY A C 1
ATOM 727 O O . GLY A 1 87 ? -10.368 4.307 -0.767 1.00 96.12 87 GLY A O 1
ATOM 728 N N . ILE A 1 88 ? -8.992 5.989 -1.307 1.00 97.38 88 ILE A N 1
ATOM 729 C CA . ILE A 1 88 ? -8.113 5.778 -0.141 1.00 97.38 88 ILE A CA 1
ATOM 730 C C . ILE A 1 88 ? -8.880 6.021 1.158 1.00 97.38 88 ILE A C 1
ATOM 732 O O . ILE A 1 88 ? -8.979 5.114 1.977 1.00 97.38 88 ILE A O 1
ATOM 736 N N . ARG A 1 89 ? -9.499 7.198 1.327 1.00 96.44 89 ARG A N 1
ATOM 737 C CA . ARG A 1 89 ? -10.263 7.526 2.548 1.00 96.44 89 ARG A CA 1
ATOM 738 C C . ARG A 1 89 ? -11.393 6.535 2.832 1.00 96.44 89 ARG A C 1
ATOM 740 O O . ARG A 1 89 ? -11.581 6.142 3.977 1.00 96.44 89 ARG A O 1
ATOM 747 N N . GLU A 1 90 ? -12.113 6.108 1.797 1.00 97.44 90 GLU A N 1
ATOM 748 C CA . GLU A 1 90 ? -13.191 5.122 1.925 1.00 97.44 90 GLU A CA 1
ATOM 749 C C . GLU A 1 90 ? -12.664 3.768 2.420 1.00 97.44 90 GLU A C 1
ATOM 751 O O . GLU A 1 90 ? -13.246 3.151 3.309 1.00 97.44 90 GLU A O 1
ATOM 756 N N . ASN A 1 91 ? -11.531 3.308 1.890 1.00 97.62 91 ASN A N 1
ATOM 757 C CA . ASN A 1 91 ? -10.936 2.046 2.317 1.00 97.62 91 ASN A CA 1
ATOM 758 C C . ASN A 1 91 ? -10.295 2.138 3.704 1.00 97.62 91 ASN A C 1
ATOM 760 O O . ASN A 1 91 ? -10.393 1.187 4.477 1.00 97.62 91 ASN A O 1
ATOM 764 N N . VAL A 1 92 ? -9.715 3.287 4.063 1.00 96.38 92 VAL A N 1
ATOM 765 C CA . VAL A 1 92 ? -9.252 3.545 5.434 1.00 96.38 92 VAL A CA 1
ATOM 766 C C . VAL A 1 92 ? -10.430 3.483 6.407 1.00 96.38 92 VAL A C 1
ATOM 768 O O . VAL A 1 92 ? -10.314 2.869 7.465 1.00 96.38 92 VAL A O 1
ATOM 771 N N . GLU A 1 93 ? -11.584 4.036 6.031 1.00 95.12 93 GLU A N 1
ATOM 772 C CA . GLU A 1 93 ? -12.808 3.956 6.830 1.00 95.12 93 GLU A CA 1
ATOM 773 C C . GLU A 1 93 ? -13.296 2.511 7.008 1.00 95.12 93 GLU A C 1
ATOM 775 O O . GLU A 1 93 ? -13.643 2.110 8.119 1.00 95.12 93 GLU A O 1
ATOM 780 N N . LYS A 1 94 ? -13.264 1.695 5.946 1.00 94.31 94 LYS A N 1
ATOM 781 C CA . LYS A 1 94 ? -13.604 0.263 6.030 1.00 94.31 94 LYS A CA 1
ATOM 782 C C . LYS A 1 94 ? -12.677 -0.482 6.992 1.00 94.31 94 LYS A C 1
ATOM 784 O O . LYS A 1 94 ? -13.168 -1.239 7.829 1.00 94.31 94 LYS A O 1
ATOM 789 N N . ILE A 1 95 ? -11.363 -0.245 6.921 1.00 92.12 95 ILE A N 1
ATOM 790 C CA . ILE A 1 95 ? -10.389 -0.831 7.861 1.00 92.12 95 ILE A CA 1
ATOM 791 C C . ILE A 1 95 ? -10.711 -0.390 9.290 1.00 92.12 95 ILE A C 1
ATOM 793 O O . ILE A 1 95 ? -10.837 -1.236 10.174 1.00 92.12 95 ILE A O 1
ATOM 797 N N . ARG A 1 96 ? -10.903 0.918 9.505 1.00 91.19 96 ARG A N 1
ATOM 798 C CA . ARG A 1 96 ? -11.232 1.490 10.816 1.00 91.19 96 ARG A CA 1
ATOM 799 C C . ARG A 1 96 ? -12.463 0.826 11.421 1.00 91.19 96 ARG A C 1
ATOM 801 O O . ARG A 1 96 ? -12.401 0.341 12.547 1.00 91.19 96 ARG A O 1
ATOM 808 N N . LYS A 1 97 ? -13.564 0.779 10.669 1.00 90.25 97 LYS A N 1
ATOM 809 C CA . LYS A 1 97 ? -14.821 0.179 11.120 1.00 90.25 97 LYS A CA 1
ATOM 810 C C . LYS A 1 97 ? -14.647 -1.304 11.453 1.00 90.25 97 LYS A C 1
ATOM 812 O O . LYS A 1 97 ? -15.080 -1.738 12.510 1.00 90.25 97 LYS A O 1
ATOM 817 N N . THR A 1 98 ? -13.948 -2.054 10.603 1.00 86.12 98 THR A N 1
ATOM 818 C CA . THR A 1 98 ? -13.708 -3.494 10.808 1.00 86.12 98 THR A CA 1
ATOM 819 C C . THR A 1 98 ? -12.968 -3.777 12.115 1.00 86.12 98 THR A C 1
ATOM 821 O O . THR A 1 98 ? -13.331 -4.699 12.844 1.00 86.12 98 THR A O 1
ATOM 824 N N . VAL A 1 99 ? -11.951 -2.974 12.438 1.00 82.94 99 VAL A N 1
ATOM 825 C CA . VAL A 1 99 ? -11.206 -3.122 13.697 1.00 82.94 99 VAL A CA 1
ATOM 826 C C . VAL A 1 99 ? -12.046 -2.659 14.889 1.00 82.94 99 VAL A C 1
ATOM 828 O O . VAL A 1 99 ? -12.117 -3.364 15.893 1.00 82.94 99 VAL A O 1
ATOM 831 N N . ARG A 1 100 ? -12.749 -1.526 14.771 1.00 82.50 100 ARG A N 1
ATOM 832 C CA . ARG A 1 100 ? -13.617 -1.000 15.836 1.00 82.50 100 ARG A CA 1
ATOM 833 C C . ARG A 1 100 ? -14.743 -1.963 16.216 1.00 82.50 100 ARG A C 1
ATOM 835 O O . ARG A 1 100 ? -15.046 -2.105 17.397 1.00 82.50 100 ARG A O 1
ATOM 842 N N . ASP A 1 101 ? -15.328 -2.629 15.228 1.00 82.00 101 ASP A N 1
ATOM 843 C CA . ASP A 1 101 ? -16.421 -3.587 15.412 1.00 82.00 101 ASP A CA 1
ATOM 844 C C . ASP A 1 101 ? -15.915 -4.953 15.940 1.00 82.00 101 ASP A C 1
ATOM 846 O O . ASP A 1 101 ? -16.694 -5.890 16.112 1.00 82.00 101 ASP A O 1
ATOM 850 N N . GLY A 1 102 ? -14.608 -5.088 16.217 1.00 69.75 102 GLY A N 1
ATOM 851 C CA . GLY A 1 102 ? -14.005 -6.301 16.777 1.00 69.75 102 GLY A CA 1
ATOM 852 C C . GLY A 1 102 ? -13.912 -7.460 15.782 1.00 69.75 102 GLY A C 1
ATOM 853 O O . GLY A 1 102 ? -13.786 -8.617 16.179 1.00 69.75 102 GLY A O 1
ATOM 854 N N . HIS A 1 103 ? -13.992 -7.186 14.477 1.00 65.62 103 HIS A N 1
ATOM 855 C CA . HIS A 1 103 ? -13.891 -8.219 13.443 1.00 65.62 103 HIS A CA 1
ATOM 856 C C . HIS A 1 103 ? -12.447 -8.612 13.117 1.00 65.62 103 HIS A C 1
ATOM 858 O O . HIS A 1 103 ? -12.226 -9.640 12.476 1.00 65.62 103 HIS A O 1
ATOM 864 N N . PHE A 1 104 ? -11.470 -7.834 13.585 1.00 66.94 104 PHE A N 1
ATOM 865 C CA . PHE A 1 104 ? -10.051 -8.123 13.445 1.00 66.94 104 PHE A CA 1
ATOM 866 C C . PHE A 1 104 ? -9.310 -7.767 14.730 1.00 66.94 104 PHE A C 1
ATOM 868 O O . PHE A 1 104 ? -9.497 -6.678 15.264 1.00 66.94 104 PHE A O 1
ATOM 875 N N . TYR A 1 105 ? -8.457 -8.684 15.183 1.00 63.25 105 TYR A N 1
ATOM 876 C CA . TYR A 1 105 ? -7.595 -8.506 16.346 1.00 63.25 105 TYR A CA 1
ATOM 877 C C . TYR A 1 105 ? -6.141 -8.729 15.932 1.00 63.25 105 TYR A C 1
ATOM 879 O O . TYR A 1 105 ? -5.795 -9.751 15.330 1.00 63.25 105 TYR A O 1
ATOM 887 N N . ILE A 1 106 ? -5.268 -7.792 16.278 1.00 58.22 106 ILE A N 1
ATOM 888 C CA . ILE A 1 106 ? -3.826 -7.868 16.077 1.00 58.22 106 ILE A CA 1
ATOM 889 C C . ILE A 1 106 ? -3.212 -8.611 17.259 1.00 58.22 106 ILE A C 1
ATOM 891 O O . ILE A 1 106 ? -2.706 -8.033 18.219 1.00 58.22 106 ILE A O 1
ATOM 895 N N . PHE A 1 107 ? -3.249 -9.942 17.178 1.00 52.00 107 PHE A N 1
ATOM 896 C CA . PHE A 1 107 ? -2.523 -10.793 18.109 1.00 52.00 107 PHE A CA 1
ATOM 897 C C . PHE A 1 107 ? -1.033 -10.779 17.769 1.00 52.00 107 PHE A C 1
ATOM 899 O O . PHE A 1 107 ? -0.594 -11.315 16.752 1.00 52.00 107 PHE A O 1
ATOM 906 N N . ARG A 1 108 ? -0.216 -10.240 18.676 1.00 45.16 108 ARG A N 1
ATOM 907 C CA . ARG A 1 108 ? 1.166 -10.707 18.787 1.00 45.16 108 ARG A CA 1
ATOM 908 C C . ARG A 1 108 ? 1.088 -12.092 19.420 1.00 45.16 108 ARG A C 1
ATOM 910 O O . ARG A 1 108 ? 0.860 -12.183 20.620 1.00 45.16 108 ARG A O 1
ATOM 917 N N . VAL A 1 109 ? 1.251 -13.155 18.638 1.00 42.62 109 VAL A N 1
ATOM 918 C CA . VAL A 1 109 ? 1.594 -14.455 19.226 1.00 42.62 109 VAL A CA 1
ATOM 919 C C . VAL A 1 109 ? 2.999 -14.274 19.815 1.00 42.62 109 VAL A C 1
ATOM 921 O O . VAL A 1 109 ? 3.909 -13.924 19.057 1.00 42.62 109 VAL A O 1
ATOM 924 N N . PRO A 1 110 ? 3.198 -14.386 21.140 1.00 41.94 110 PRO A N 1
ATOM 925 C CA . PRO A 1 110 ? 4.537 -14.358 21.711 1.00 41.94 110 PRO A CA 1
ATOM 926 C C . PRO A 1 110 ? 5.312 -15.536 21.125 1.00 41.94 110 PRO A C 1
ATOM 928 O O . PRO A 1 110 ? 4.830 -16.666 21.179 1.00 41.94 110 PRO A O 1
ATOM 931 N N . ASP A 1 111 ? 6.478 -15.283 20.537 1.00 43.84 111 ASP A N 1
ATOM 932 C CA . ASP A 1 111 ? 7.357 -16.363 20.103 1.00 43.84 111 ASP A CA 1
ATOM 933 C C . ASP A 1 111 ? 7.858 -17.098 21.363 1.00 43.84 111 ASP A C 1
ATOM 935 O O . ASP A 1 111 ? 8.499 -16.473 22.212 1.00 43.84 111 ASP A O 1
ATOM 939 N N . PRO A 1 112 ? 7.563 -18.401 21.535 1.00 45.50 112 PRO A N 1
ATOM 940 C CA . PRO A 1 112 ? 8.003 -19.158 22.707 1.00 45.50 112 PRO A CA 1
ATOM 941 C C . PRO A 1 112 ? 9.537 -19.280 22.816 1.00 45.50 112 PRO A C 1
ATOM 943 O O . PRO A 1 112 ? 10.052 -19.628 23.886 1.00 45.50 112 PRO A O 1
ATOM 946 N N . ASN A 1 113 ? 10.271 -18.974 21.741 1.00 46.47 113 ASN A N 1
ATOM 947 C CA . ASN A 1 113 ? 11.731 -18.942 21.688 1.00 46.47 113 ASN A CA 1
ATOM 948 C C . ASN A 1 113 ? 12.323 -17.528 21.790 1.00 46.47 113 ASN A C 1
ATOM 950 O O . ASN A 1 113 ? 13.545 -17.399 21.828 1.00 46.47 113 ASN A O 1
ATOM 954 N N . ASP A 1 114 ? 11.504 -16.474 21.874 1.00 52.31 114 ASP A N 1
ATOM 955 C CA . ASP A 1 114 ? 12.007 -15.128 22.147 1.00 52.31 114 ASP A CA 1
ATOM 956 C C . ASP A 1 114 ? 12.442 -15.055 23.617 1.00 52.31 114 ASP A C 1
ATOM 958 O O . ASP A 1 114 ? 11.634 -14.895 24.533 1.00 52.31 114 ASP A O 1
ATOM 962 N N . GLU A 1 115 ? 13.744 -15.209 23.862 1.00 49.62 115 GLU A N 1
ATOM 963 C CA . GLU A 1 115 ? 14.334 -15.132 25.203 1.00 49.62 115 GLU A CA 1
ATOM 964 C C . GLU A 1 115 ? 14.038 -13.790 25.894 1.00 49.62 115 GLU A C 1
ATOM 966 O O . GLU A 1 115 ? 13.956 -13.745 27.120 1.00 49.62 115 GLU A O 1
ATOM 971 N N . LYS A 1 116 ? 13.751 -12.714 25.140 1.00 46.97 116 LYS A N 1
ATOM 972 C CA . LYS A 1 116 ? 13.321 -11.423 25.709 1.00 46.97 116 LYS A CA 1
ATOM 973 C C . LYS A 1 116 ? 11.873 -11.426 26.193 1.00 46.97 116 LYS A C 1
ATOM 975 O O . LYS A 1 116 ? 11.510 -10.567 26.991 1.00 46.97 116 LYS A O 1
ATOM 980 N N . ALA A 1 117 ? 11.042 -12.362 25.734 1.00 46.12 117 ALA A N 1
ATOM 981 C CA . ALA A 1 117 ? 9.695 -12.579 26.265 1.00 46.12 117 ALA A CA 1
ATOM 982 C C . ALA A 1 117 ? 9.704 -13.419 27.558 1.00 46.12 117 ALA A C 1
ATOM 984 O O . ALA A 1 117 ? 8.703 -13.446 28.274 1.00 46.12 117 ALA A O 1
ATOM 985 N N . LYS A 1 118 ? 10.831 -14.080 27.869 1.00 43.72 118 LYS A N 1
ATOM 986 C CA . LYS A 1 118 ? 11.052 -14.848 29.107 1.00 43.72 118 LYS A CA 1
ATOM 987 C C . LYS A 1 118 ? 11.621 -14.007 30.250 1.00 43.72 118 LYS A C 1
ATOM 989 O O . LYS A 1 118 ? 11.592 -14.458 31.391 1.00 43.72 118 LYS A O 1
ATOM 994 N N . ASP A 1 119 ? 12.094 -12.792 29.971 1.00 44.56 119 ASP A N 1
ATOM 995 C CA . ASP A 1 119 ? 12.474 -11.838 31.010 1.00 44.56 119 ASP A CA 1
ATOM 996 C C . ASP A 1 119 ? 11.225 -11.442 31.817 1.00 44.56 119 ASP A C 1
ATOM 998 O O . ASP A 1 119 ? 10.334 -10.740 31.330 1.00 44.56 119 ASP A O 1
ATOM 1002 N N . GLU A 1 120 ? 11.163 -11.867 33.081 1.00 40.66 120 GLU A N 1
ATOM 1003 C CA . GLU A 1 120 ? 10.041 -11.623 34.004 1.00 40.66 120 GLU A CA 1
ATOM 1004 C C . GLU A 1 120 ? 9.704 -10.130 34.189 1.00 40.66 120 GLU A C 1
ATOM 1006 O O . GLU A 1 120 ? 8.610 -9.792 34.634 1.00 40.66 120 GLU A O 1
ATOM 1011 N N . LYS A 1 121 ? 10.590 -9.222 33.757 1.00 40.25 121 LYS A N 1
ATOM 1012 C CA . LYS A 1 121 ? 10.380 -7.764 33.727 1.00 40.25 121 LYS A CA 1
ATOM 1013 C C . LYS A 1 121 ? 9.482 -7.261 32.585 1.00 40.25 121 LYS A C 1
ATOM 1015 O O . LYS A 1 121 ? 9.207 -6.062 32.525 1.00 40.25 121 LYS A O 1
ATOM 1020 N N . VAL A 1 122 ? 9.038 -8.122 31.665 1.00 44.84 122 VAL A N 1
ATOM 1021 C CA . VAL A 1 122 ? 8.134 -7.742 30.559 1.00 44.84 122 VAL A CA 1
ATOM 1022 C C . VAL A 1 122 ? 6.652 -7.958 30.911 1.00 44.84 122 VAL A C 1
ATOM 1024 O O . VAL A 1 122 ? 5.794 -7.396 30.236 1.00 44.84 122 VAL A O 1
ATOM 1027 N N . LYS A 1 123 ? 6.331 -8.676 32.001 1.00 38.47 123 LYS A N 1
ATOM 1028 C CA . LYS A 1 123 ? 4.940 -8.946 32.425 1.00 38.47 123 LYS A CA 1
ATOM 1029 C C . LYS A 1 123 ? 4.130 -7.692 32.786 1.00 38.47 123 LYS A C 1
ATOM 1031 O O . LYS A 1 123 ? 2.921 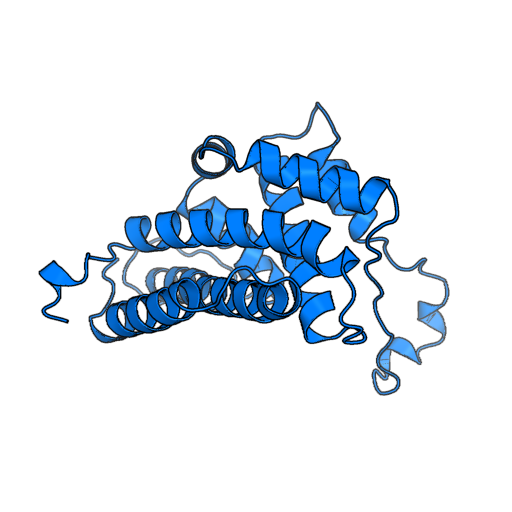-7.701 32.588 1.00 38.47 123 LYS A O 1
ATOM 1036 N N . ASP A 1 124 ? 4.786 -6.618 33.226 1.00 35.72 124 ASP A N 1
ATOM 1037 C CA . ASP A 1 124 ? 4.112 -5.384 33.667 1.00 35.72 124 ASP A CA 1
ATOM 1038 C C . ASP A 1 124 ? 4.000 -4.303 32.584 1.00 35.72 124 ASP A C 1
ATOM 1040 O O . ASP A 1 124 ? 3.457 -3.223 32.821 1.00 35.72 124 ASP A O 1
ATOM 1044 N N . LYS A 1 125 ? 4.497 -4.561 31.370 1.00 39.44 125 LYS A N 1
ATOM 1045 C CA . LYS A 1 125 ? 4.139 -3.719 30.229 1.00 39.44 125 LYS A CA 1
ATOM 1046 C C . LYS A 1 125 ? 2.883 -4.320 29.636 1.00 39.44 125 LYS A C 1
ATOM 1048 O O . LYS A 1 125 ? 2.977 -5.333 28.944 1.00 39.44 125 LYS A O 1
ATOM 1053 N N . GLU A 1 126 ? 1.732 -3.684 29.886 1.00 38.97 126 GLU A N 1
ATOM 1054 C CA . GLU A 1 126 ? 0.539 -3.922 29.069 1.00 38.97 126 GLU A CA 1
ATOM 1055 C C . GLU A 1 126 ? 0.997 -4.051 27.611 1.00 38.97 126 GLU A C 1
ATOM 1057 O O . GLU A 1 126 ? 1.802 -3.215 27.162 1.00 38.97 126 GLU A O 1
ATOM 1062 N N . PRO A 1 127 ? 0.586 -5.107 26.882 1.00 44.75 127 PRO A N 1
ATOM 1063 C CA . PRO A 1 127 ? 0.959 -5.243 25.488 1.00 44.75 127 PRO A CA 1
ATOM 1064 C C . PRO A 1 127 ? 0.572 -3.932 24.826 1.00 44.75 127 PRO A C 1
ATOM 1066 O O . PRO A 1 127 ? -0.607 -3.590 24.814 1.00 44.75 127 PRO A O 1
ATOM 1069 N N . ILE A 1 128 ? 1.573 -3.166 24.364 1.00 49.69 128 ILE A N 1
ATOM 1070 C CA . ILE A 1 128 ? 1.332 -1.889 23.695 1.00 49.69 128 ILE A CA 1
ATOM 1071 C C . ILE A 1 128 ? 0.293 -2.202 22.638 1.00 49.69 128 ILE A C 1
ATOM 1073 O O . ILE A 1 128 ? 0.596 -2.933 21.688 1.00 49.69 128 ILE A O 1
ATOM 1077 N N . ASN A 1 129 ? -0.927 -1.711 22.849 1.00 61.03 129 ASN A N 1
ATOM 1078 C CA . ASN A 1 129 ? -2.020 -1.973 21.945 1.00 61.03 129 ASN A CA 1
ATOM 1079 C C . ASN A 1 129 ? -1.729 -1.129 20.707 1.00 61.03 129 ASN A C 1
ATOM 1081 O O . ASN A 1 129 ? -2.103 0.038 20.603 1.00 61.03 129 ASN A O 1
ATOM 1085 N N . LYS A 1 130 ? -0.926 -1.696 19.804 1.00 64.88 130 LYS A N 1
ATOM 1086 C CA . LYS A 1 130 ? -0.468 -1.013 18.599 1.00 64.88 130 LYS A CA 1
ATOM 1087 C C . LYS A 1 130 ? -1.648 -0.630 17.715 1.00 64.88 130 LYS A C 1
ATOM 1089 O O . LYS A 1 130 ? -1.499 0.333 16.970 1.00 64.88 130 LYS A O 1
ATOM 1094 N N . GLU A 1 131 ? -2.780 -1.326 17.852 1.00 68.44 131 GLU A N 1
ATOM 1095 C CA . GLU A 1 131 ? -4.061 -0.975 17.239 1.00 68.44 131 GLU A CA 1
ATOM 1096 C C . GLU A 1 131 ? -4.532 0.389 17.710 1.00 68.44 131 GLU A C 1
ATOM 1098 O O . GLU A 1 131 ? -4.740 1.282 16.894 1.00 68.44 131 GLU A O 1
ATOM 1103 N N . LYS A 1 132 ? -4.585 0.582 19.031 1.00 73.38 132 LYS A N 1
ATOM 1104 C CA . LYS A 1 132 ? -4.985 1.846 19.653 1.00 73.38 132 LYS A CA 1
ATOM 1105 C C . LYS A 1 132 ? -4.163 3.026 19.127 1.00 73.38 132 LYS A C 1
ATOM 1107 O O . LYS A 1 132 ? -4.729 4.060 18.807 1.00 73.38 132 LYS A O 1
ATOM 1112 N N . ILE A 1 133 ? -2.852 2.846 18.943 1.00 78.88 133 ILE A N 1
ATOM 1113 C CA . ILE A 1 133 ? -1.960 3.922 18.479 1.00 78.88 133 ILE A CA 1
ATOM 1114 C C . ILE A 1 133 ? -2.305 4.397 17.064 1.00 78.88 133 ILE A C 1
ATOM 1116 O O . ILE A 1 133 ? -2.337 5.600 16.813 1.00 78.88 133 ILE A O 1
ATOM 1120 N N . TRP A 1 134 ? -2.496 3.489 16.103 1.00 84.62 134 TRP A N 1
ATOM 1121 C CA . TRP A 1 134 ? -2.814 3.928 14.742 1.00 84.62 134 TRP A CA 1
ATOM 1122 C C . TRP A 1 134 ? -4.287 4.298 14.580 1.00 84.62 134 TRP A C 1
ATOM 1124 O O . TRP A 1 134 ? -4.581 5.196 13.794 1.00 84.62 134 TRP A O 1
ATOM 1134 N N . LEU A 1 135 ? -5.194 3.681 15.344 1.00 85.75 135 LEU A N 1
ATOM 1135 C CA . LEU A 1 135 ? -6.601 4.081 15.394 1.00 85.75 135 LEU A CA 1
ATOM 1136 C C . LEU A 1 135 ? -6.736 5.523 15.882 1.00 85.75 135 LEU A C 1
ATOM 1138 O O . LEU A 1 135 ? -7.398 6.314 15.219 1.00 85.75 135 LEU A O 1
ATOM 1142 N N . GLU A 1 136 ? -6.033 5.901 16.953 1.00 87.19 136 GLU A N 1
ATOM 1143 C CA . GLU A 1 136 ? -6.013 7.279 17.460 1.00 87.19 136 GLU A CA 1
ATOM 1144 C C . GLU A 1 136 ? -5.564 8.278 16.384 1.00 87.19 136 GLU A C 1
ATOM 1146 O O . GLU A 1 136 ? -6.193 9.321 16.222 1.00 87.19 136 GLU A O 1
ATOM 1151 N N . LYS A 1 137 ? -4.539 7.944 15.587 1.00 89.56 137 LYS A N 1
ATOM 1152 C CA . LYS A 1 137 ? -4.076 8.794 14.471 1.00 89.56 137 LYS A CA 1
ATOM 1153 C C . LYS A 1 137 ? -5.104 8.943 13.344 1.00 89.56 137 LYS A C 1
ATOM 1155 O O . LYS A 1 137 ? -5.107 9.955 12.650 1.00 89.56 137 LYS A O 1
ATOM 1160 N N . ILE A 1 138 ? -5.936 7.927 13.114 1.00 91.31 138 ILE A N 1
ATOM 1161 C CA . ILE A 1 138 ? -6.967 7.946 12.065 1.00 91.31 138 ILE A CA 1
ATOM 1162 C C . ILE A 1 138 ? -8.252 8.631 12.563 1.00 91.31 138 ILE A C 1
ATOM 1164 O O . ILE A 1 138 ? -8.961 9.258 11.777 1.00 91.31 138 ILE A O 1
ATOM 1168 N N . GLU A 1 139 ? -8.574 8.504 13.852 1.00 89.69 139 GLU A N 1
ATOM 1169 C CA . GLU A 1 139 ? -9.818 8.993 14.461 1.00 89.69 139 GLU A CA 1
ATOM 1170 C C . GLU A 1 139 ? -9.734 10.423 14.991 1.00 89.69 139 GLU A C 1
ATOM 1172 O O . GLU A 1 139 ? -10.749 11.128 15.033 1.00 89.69 139 GLU A O 1
ATOM 1177 N N . ASN A 1 140 ? -8.547 10.867 15.401 1.00 89.94 140 ASN A N 1
ATOM 1178 C CA . ASN A 1 140 ? -8.363 12.198 15.949 1.00 89.94 140 ASN A CA 1
ATOM 1179 C C . ASN A 1 140 ? -8.565 13.261 14.860 1.00 89.94 140 ASN A C 1
ATOM 1181 O O . ASN A 1 140 ? -7.779 13.394 13.927 1.00 89.94 140 ASN A O 1
ATOM 1185 N N . LYS A 1 141 ? -9.614 14.077 15.015 1.00 85.31 141 LYS A N 1
ATOM 1186 C CA . LYS A 1 141 ? -9.939 15.178 14.091 1.00 85.31 141 LYS A CA 1
ATOM 1187 C C . LYS A 1 141 ? -8.846 16.246 13.998 1.00 85.31 141 LYS A C 1
ATOM 1189 O O . LYS A 1 141 ? -8.841 17.003 13.034 1.00 85.31 141 LYS A O 1
ATOM 1194 N N . ASN A 1 142 ? -7.954 16.309 14.986 1.00 90.69 142 ASN A N 1
ATOM 1195 C CA . ASN A 1 142 ? -6.823 17.232 15.013 1.00 90.69 142 ASN A CA 1
ATOM 1196 C C . ASN A 1 142 ? -5.547 16.632 14.408 1.00 90.69 142 ASN A C 1
ATOM 1198 O O . ASN A 1 142 ? -4.536 17.327 14.358 1.00 90.69 142 ASN A O 1
ATOM 1202 N N . SER A 1 143 ? -5.560 15.364 13.980 1.00 90.81 143 SER A N 1
ATOM 1203 C CA . SER A 1 143 ? -4.400 14.771 13.320 1.00 90.81 143 SER A CA 1
ATOM 1204 C C . SER A 1 143 ? -4.124 15.469 11.996 1.00 90.81 143 SER A C 1
ATOM 1206 O O . SER A 1 143 ? -5.015 15.679 11.170 1.00 90.81 143 SER A O 1
ATOM 1208 N N . SER A 1 144 ? -2.856 15.802 11.786 1.00 95.75 144 SER A N 1
ATOM 1209 C CA . SER A 1 144 ? -2.371 16.272 10.493 1.00 95.75 144 SER A CA 1
ATOM 1210 C C . SER A 1 144 ? -2.563 15.197 9.415 1.00 95.75 144 SER A C 1
ATOM 1212 O O . SER A 1 144 ? -2.708 14.005 9.706 1.00 95.75 144 SER A O 1
ATOM 1214 N N . LEU A 1 145 ? -2.517 15.596 8.139 1.00 95.31 145 LEU A N 1
ATOM 1215 C CA . LEU A 1 145 ? -2.564 14.631 7.034 1.00 95.31 145 LEU A CA 1
ATOM 1216 C C . LEU A 1 145 ? -1.416 13.617 7.108 1.00 95.31 145 LEU A C 1
ATOM 1218 O O . LEU A 1 145 ? -1.627 12.448 6.791 1.00 95.31 145 LEU A O 1
ATOM 1222 N N . GLU A 1 146 ? -0.226 14.033 7.545 1.00 95.25 146 GLU A N 1
ATOM 1223 C CA . GLU A 1 146 ? 0.914 13.131 7.727 1.00 95.25 146 GLU A CA 1
ATOM 1224 C C . GLU A 1 146 ? 0.648 12.098 8.820 1.00 95.25 146 GLU A C 1
ATOM 1226 O O . GLU A 1 146 ? 0.859 10.909 8.589 1.00 95.25 146 GLU A O 1
ATOM 1231 N N . GLU A 1 147 ? 0.121 12.512 9.973 1.00 95.06 147 GLU A N 1
ATOM 1232 C CA . GLU A 1 147 ? -0.222 11.594 11.064 1.00 95.06 147 GLU A CA 1
ATOM 1233 C C . GLU A 1 147 ? -1.325 10.618 10.663 1.00 95.06 147 GLU A C 1
ATOM 1235 O O . GLU A 1 147 ? -1.188 9.418 10.906 1.00 95.06 147 GLU A O 1
ATOM 1240 N N . TYR A 1 148 ? -2.374 11.108 9.999 1.00 95.94 148 TYR A N 1
ATOM 1241 C CA . TYR A 1 148 ? -3.450 10.280 9.456 1.00 95.94 148 TYR A CA 1
ATOM 1242 C C . TYR A 1 148 ? -2.905 9.242 8.465 1.00 95.94 148 TYR A C 1
ATOM 1244 O O . TYR A 1 148 ? -3.230 8.055 8.546 1.00 95.94 148 TYR A O 1
ATOM 1252 N N . THR A 1 149 ? -2.024 9.680 7.559 1.00 97.06 149 THR A N 1
ATOM 1253 C CA . THR A 1 149 ? -1.405 8.817 6.543 1.00 97.06 149 THR A CA 1
ATOM 1254 C C . THR A 1 149 ? -0.513 7.760 7.168 1.00 97.06 149 THR A C 1
ATOM 1256 O O . THR A 1 149 ? -0.627 6.570 6.869 1.00 97.06 149 THR A O 1
ATOM 1259 N N . GLN A 1 150 ? 0.336 8.183 8.099 1.00 95.00 150 GLN A N 1
ATOM 1260 C CA . GLN A 1 150 ? 1.184 7.295 8.875 1.00 95.00 150 GLN A CA 1
ATOM 1261 C C . GLN A 1 150 ? 0.343 6.299 9.684 1.00 95.00 150 GLN A C 1
ATOM 1263 O O . GLN A 1 150 ? 0.723 5.137 9.793 1.00 95.00 150 GLN A O 1
ATOM 1268 N N . GLY A 1 151 ? -0.806 6.727 10.215 1.00 94.12 151 GLY A N 1
ATOM 1269 C CA . GLY A 1 151 ? -1.767 5.882 10.917 1.00 94.12 151 GLY A CA 1
ATOM 1270 C C . GLY A 1 151 ? -2.267 4.728 10.052 1.00 94.12 151 GLY A C 1
ATOM 1271 O O . GLY A 1 151 ? -2.083 3.568 10.414 1.00 94.12 151 GLY A O 1
ATOM 1272 N N . PHE A 1 152 ? -2.840 4.997 8.877 1.00 95.62 152 PHE A N 1
ATOM 1273 C CA . PHE A 1 152 ? -3.357 3.890 8.065 1.00 95.62 152 PHE A CA 1
ATOM 1274 C C . PHE A 1 152 ? -2.250 3.030 7.435 1.00 95.62 152 PHE A C 1
ATOM 1276 O O . PHE A 1 152 ? -2.451 1.830 7.257 1.00 95.62 152 PHE A O 1
ATOM 1283 N N . LEU A 1 153 ? -1.068 3.583 7.142 1.00 96.69 153 LEU A N 1
ATOM 1284 C CA . LEU A 1 153 ? 0.076 2.775 6.696 1.00 96.69 153 LEU A CA 1
ATOM 1285 C C . LEU A 1 153 ? 0.590 1.858 7.813 1.00 96.69 153 LEU A C 1
ATOM 1287 O O . LEU A 1 153 ? 0.915 0.697 7.558 1.00 96.69 153 LEU A O 1
ATOM 1291 N N . ASP A 1 154 ? 0.592 2.337 9.059 1.00 92.56 154 ASP A N 1
ATOM 1292 C CA . ASP 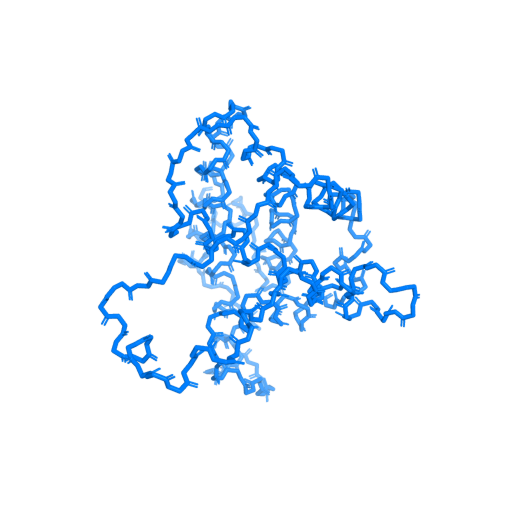A 1 154 ? 0.875 1.521 10.241 1.00 92.56 154 ASP A CA 1
ATOM 1293 C C . ASP A 1 154 ? -0.154 0.399 10.423 1.00 92.56 154 ASP A C 1
ATOM 1295 O O . ASP A 1 154 ? 0.229 -0.729 10.749 1.00 92.56 154 ASP A O 1
ATOM 1299 N N . ALA A 1 155 ? -1.437 0.689 10.186 1.00 91.62 155 ALA A N 1
ATOM 1300 C CA . ALA A 1 155 ? -2.509 -0.301 10.224 1.00 91.62 155 ALA A CA 1
ATOM 1301 C C . ALA A 1 155 ? -2.267 -1.413 9.194 1.00 91.62 155 ALA A C 1
ATOM 1303 O O . ALA A 1 155 ? -2.254 -2.596 9.534 1.00 91.62 155 ALA A O 1
ATOM 1304 N N . ILE A 1 156 ? -1.985 -1.042 7.942 1.00 94.00 156 ILE A N 1
ATOM 1305 C CA . ILE A 1 156 ? -1.743 -1.999 6.856 1.00 94.00 156 ILE A CA 1
ATOM 1306 C C . ILE A 1 156 ? -0.466 -2.815 7.092 1.00 94.00 156 ILE A C 1
ATOM 1308 O O . ILE A 1 156 ? -0.459 -4.025 6.852 1.00 94.00 156 ILE A O 1
ATOM 1312 N N . TYR A 1 157 ? 0.600 -2.203 7.617 1.00 91.38 157 TYR A N 1
ATOM 1313 C CA . TYR A 1 157 ? 1.802 -2.940 8.018 1.00 91.38 157 TYR A CA 1
ATOM 1314 C C . TYR A 1 157 ? 1.483 -4.001 9.083 1.00 91.38 157 TYR A C 1
ATOM 1316 O O . TYR A 1 157 ? 1.984 -5.124 9.013 1.00 91.38 157 TYR A O 1
ATOM 1324 N N . GLN A 1 158 ? 0.627 -3.680 10.056 1.00 85.75 158 GLN A N 1
ATOM 1325 C CA . GLN A 1 158 ? 0.213 -4.633 11.090 1.00 85.75 158 GLN A CA 1
ATOM 1326 C C . GLN A 1 158 ? -0.676 -5.748 10.535 1.00 85.75 158 GLN A C 1
ATOM 1328 O O . GLN A 1 158 ? -0.446 -6.911 10.866 1.00 85.75 158 GLN A O 1
ATOM 1333 N N . ILE A 1 159 ? -1.609 -5.428 9.631 1.00 87.38 159 ILE A N 1
ATOM 1334 C CA . ILE A 1 159 ? -2.401 -6.427 8.894 1.00 87.38 159 ILE A CA 1
ATOM 1335 C C . ILE A 1 159 ? -1.469 -7.393 8.153 1.00 87.38 159 ILE A C 1
ATOM 1337 O O . ILE A 1 159 ? -1.646 -8.610 8.229 1.00 87.38 159 ILE A O 1
ATOM 1341 N N . ARG A 1 160 ? -0.414 -6.877 7.511 1.00 87.25 160 ARG A N 1
ATOM 1342 C CA . ARG A 1 160 ? 0.639 -7.693 6.893 1.00 87.25 160 ARG A CA 1
ATOM 1343 C C . ARG A 1 160 ? 1.352 -8.574 7.910 1.00 87.25 160 ARG A C 1
ATOM 1345 O O . ARG A 1 160 ? 1.415 -9.778 7.691 1.00 87.25 160 ARG A O 1
ATOM 1352 N N . CYS A 1 161 ? 1.819 -8.045 9.037 1.00 82.25 161 CYS A N 1
ATOM 1353 C CA . CYS A 1 161 ? 2.430 -8.883 10.074 1.00 82.25 161 CYS A CA 1
ATOM 1354 C C . CYS A 1 161 ? 1.506 -10.027 10.529 1.00 82.25 161 CYS A C 1
ATOM 1356 O O . CYS A 1 161 ? 1.969 -11.161 10.618 1.00 82.25 161 CYS A O 1
ATOM 1358 N N . ASN A 1 162 ? 0.214 -9.768 10.740 1.00 78.12 162 ASN A N 1
ATOM 1359 C CA . ASN A 1 162 ? -0.744 -10.811 11.118 1.00 78.12 162 ASN A CA 1
ATOM 1360 C C . ASN A 1 162 ? -0.984 -11.828 10.009 1.00 78.12 162 ASN A C 1
ATOM 1362 O O . ASN A 1 162 ? -1.112 -13.010 10.286 1.00 78.12 162 ASN A O 1
ATOM 1366 N N . THR A 1 163 ? -1.025 -11.390 8.754 1.00 78.69 163 THR A N 1
ATOM 1367 C CA . THR A 1 163 ? -1.234 -12.300 7.621 1.00 78.69 163 THR A CA 1
ATOM 1368 C C . THR A 1 163 ? -0.041 -13.250 7.446 1.00 78.69 163 THR A C 1
ATOM 1370 O O . THR A 1 163 ? -0.214 -14.410 7.082 1.00 78.69 163 THR A O 1
ATOM 1373 N N . PHE A 1 164 ? 1.181 -12.786 7.741 1.00 71.50 164 PHE A N 1
ATOM 1374 C CA . PHE A 1 164 ? 2.401 -13.598 7.645 1.00 71.50 164 PHE A CA 1
ATOM 1375 C C . PHE A 1 164 ? 2.677 -14.467 8.885 1.00 71.50 164 PHE A C 1
ATOM 1377 O O . PHE A 1 164 ? 3.229 -15.557 8.731 1.00 71.50 164 PHE A O 1
ATOM 1384 N N . HIS A 1 165 ? 2.334 -13.998 10.092 1.00 63.66 165 HIS A N 1
ATOM 1385 C CA . HIS A 1 165 ? 2.713 -14.643 11.363 1.00 63.66 165 HIS A CA 1
ATOM 1386 C C . HIS A 1 165 ? 1.536 -15.134 12.219 1.00 63.66 165 HIS A C 1
ATOM 1388 O O . HIS A 1 165 ? 1.754 -15.870 13.179 1.00 63.66 165 HIS A O 1
ATOM 1394 N N . GLY A 1 166 ? 0.308 -14.715 11.922 1.00 58.72 166 GLY A N 1
ATOM 1395 C CA . GLY A 1 166 ? -0.890 -15.139 12.640 1.00 58.72 166 GLY A CA 1
ATOM 1396 C C . GLY A 1 166 ? -1.312 -16.563 12.279 1.00 58.72 166 GLY A C 1
ATOM 1397 O O . GLY A 1 166 ? -0.842 -17.147 11.299 1.00 58.72 166 GLY A O 1
ATOM 1398 N N . GLN A 1 167 ? -2.228 -17.124 13.074 1.00 53.97 167 GLN A N 1
ATOM 1399 C CA . GLN A 1 167 ? -2.894 -18.372 12.707 1.00 53.97 167 GLN A CA 1
ATOM 1400 C C . GLN A 1 167 ? -3.635 -18.167 11.382 1.00 53.97 167 GLN A C 1
ATOM 1402 O O . GLN A 1 167 ? -4.452 -17.256 11.242 1.00 53.97 167 GLN A O 1
ATOM 1407 N N . LYS A 1 168 ? -3.300 -18.999 10.392 1.00 54.19 168 LYS A N 1
ATOM 1408 C CA . LYS A 1 168 ? -3.830 -18.946 9.023 1.00 54.19 168 LYS A CA 1
ATOM 1409 C C . LYS A 1 168 ? -5.231 -19.552 8.944 1.00 54.19 168 LYS A C 1
ATOM 1411 O O . LYS A 1 168 ? -5.503 -20.379 8.078 1.00 54.19 168 LYS A O 1
ATOM 1416 N N . ASP A 1 169 ? -6.105 -19.163 9.862 1.00 52.28 169 ASP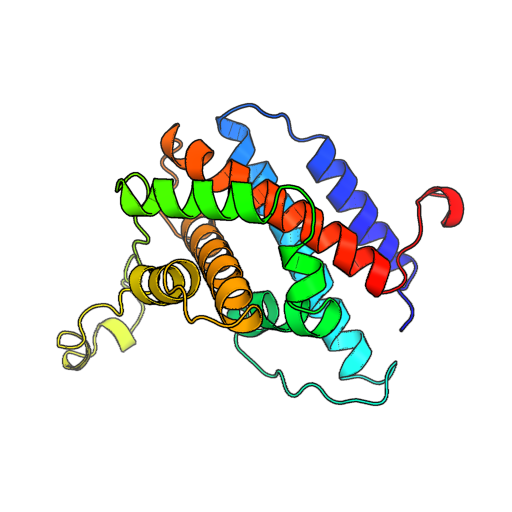 A N 1
ATOM 1417 C CA . ASP A 1 169 ? -7.502 -19.557 9.791 1.00 52.28 169 ASP A CA 1
ATOM 1418 C C . ASP A 1 169 ? -8.144 -18.775 8.646 1.00 52.28 169 ASP A C 1
ATOM 1420 O O . ASP A 1 169 ? -8.434 -17.582 8.761 1.00 52.28 169 ASP A O 1
ATOM 1424 N N . LEU A 1 170 ? -8.303 -19.461 7.514 1.00 51.78 170 LEU A N 1
ATOM 1425 C CA . LEU A 1 170 ? -8.999 -18.985 6.325 1.00 51.78 170 LEU A CA 1
ATOM 1426 C C . LEU A 1 170 ? -10.478 -18.790 6.676 1.00 51.78 170 LEU A C 1
ATOM 1428 O O . LEU A 1 170 ? -11.277 -19.719 6.578 1.00 51.78 170 LEU A O 1
ATOM 1432 N N . ASN A 1 171 ? -10.842 -17.597 7.139 1.00 59.81 171 ASN A N 1
ATOM 1433 C CA . ASN A 1 171 ? -12.230 -17.235 7.388 1.00 59.81 171 ASN A CA 1
ATOM 1434 C C . ASN A 1 171 ? -12.598 -15.946 6.645 1.00 59.81 171 ASN A C 1
ATOM 1436 O O . ASN A 1 171 ? -11.765 -15.057 6.457 1.00 59.81 171 ASN A O 1
ATOM 1440 N N . SER A 1 172 ? -13.876 -15.830 6.287 1.00 61.56 172 SER A N 1
ATOM 1441 C CA . SER A 1 172 ? -14.485 -14.674 5.612 1.00 61.56 172 SER A CA 1
ATOM 1442 C C . SER A 1 172 ? -14.199 -13.326 6.266 1.00 61.56 172 SER A C 1
ATOM 1444 O O . SER A 1 172 ? -14.251 -12.287 5.612 1.00 61.56 172 SER A O 1
ATOM 1446 N N . LYS A 1 173 ? -13.849 -13.310 7.557 1.00 66.31 173 LYS A N 1
ATOM 1447 C CA . LYS A 1 173 ? -13.522 -12.078 8.283 1.00 66.31 173 LYS A CA 1
ATOM 1448 C C . LYS A 1 173 ? -12.180 -11.494 7.846 1.00 66.31 173 LYS A C 1
ATOM 1450 O O . LYS A 1 173 ? -12.007 -10.279 7.919 1.00 66.31 173 LYS A O 1
ATOM 1455 N N . GLN A 1 174 ? -11.248 -12.318 7.358 1.00 71.88 174 GLN A N 1
ATOM 1456 C CA . GLN A 1 174 ? -9.984 -11.825 6.813 1.00 71.88 174 GLN A CA 1
ATOM 1457 C C . GLN A 1 174 ? -10.202 -11.038 5.517 1.00 71.88 174 GLN A C 1
ATOM 1459 O O . GLN A 1 174 ? -9.569 -10.001 5.334 1.00 71.88 174 GLN A O 1
ATOM 1464 N N . GLU A 1 175 ? -11.144 -11.437 4.657 1.00 80.56 175 GLU A N 1
ATOM 1465 C CA . GLU A 1 175 ? -11.449 -10.680 3.434 1.00 80.56 175 GLU A CA 1
ATOM 1466 C C . GLU A 1 175 ? -11.873 -9.238 3.751 1.00 80.56 175 GLU A C 1
ATOM 1468 O O . GLU A 1 175 ? -11.384 -8.297 3.119 1.00 80.56 175 GLU A O 1
ATOM 1473 N N . ILE A 1 176 ? -12.724 -9.058 4.769 1.00 85.69 176 ILE A N 1
ATOM 1474 C CA . ILE A 1 176 ? -13.304 -7.759 5.149 1.00 85.69 176 ILE A CA 1
ATOM 1475 C C . ILE A 1 176 ? -12.214 -6.703 5.382 1.00 85.69 176 ILE A C 1
ATOM 1477 O O . ILE A 1 176 ? -12.386 -5.547 4.991 1.00 85.69 176 ILE A O 1
ATOM 1481 N N . ILE A 1 177 ? -11.077 -7.096 5.967 1.00 87.94 177 ILE A N 1
ATOM 1482 C CA . ILE A 1 177 ? -9.951 -6.187 6.208 1.00 87.94 177 ILE A CA 1
ATOM 1483 C C . ILE A 1 177 ? -8.899 -6.216 5.091 1.00 87.94 177 ILE A C 1
ATOM 1485 O O . ILE A 1 177 ? -8.317 -5.178 4.764 1.00 87.94 177 ILE A O 1
ATOM 1489 N N . LEU A 1 178 ? -8.659 -7.377 4.474 1.00 89.94 178 LEU A N 1
ATOM 1490 C CA . LEU A 1 178 ? -7.629 -7.538 3.448 1.00 89.94 178 LEU A CA 1
ATOM 1491 C C . LEU A 1 178 ? -8.000 -6.835 2.150 1.00 89.94 178 LEU A C 1
ATOM 1493 O O . LEU A 1 178 ? -7.125 -6.255 1.510 1.00 89.94 178 LEU A O 1
ATOM 1497 N N . LYS A 1 179 ? -9.276 -6.832 1.764 1.00 91.94 179 LYS A N 1
ATOM 1498 C CA . LYS A 1 179 ? -9.744 -6.161 0.549 1.00 91.94 179 LYS A CA 1
ATOM 1499 C C . LYS A 1 179 ? -9.451 -4.653 0.555 1.00 91.94 179 LYS A C 1
ATOM 1501 O O . LYS A 1 179 ? -8.709 -4.212 -0.327 1.00 91.94 179 LYS A O 1
ATOM 1506 N N . PRO A 1 180 ? -9.921 -3.854 1.535 1.00 95.00 180 PRO A N 1
ATOM 1507 C CA . PRO A 1 180 ? -9.610 -2.426 1.562 1.00 95.00 180 PRO A CA 1
ATOM 1508 C C . PRO A 1 180 ? -8.108 -2.149 1.737 1.00 95.00 180 PRO A C 1
ATOM 1510 O O . PRO A 1 180 ? -7.589 -1.223 1.113 1.00 95.00 180 PRO A O 1
ATOM 1513 N N . ALA A 1 181 ? -7.381 -2.965 2.513 1.00 95.38 181 ALA A N 1
ATOM 1514 C CA . ALA A 1 181 ? -5.929 -2.823 2.666 1.00 95.38 181 ALA A CA 1
ATOM 1515 C C . ALA A 1 181 ? -5.175 -3.075 1.349 1.00 95.38 181 ALA A C 1
ATOM 1517 O O . ALA A 1 181 ? -4.267 -2.319 0.994 1.00 95.38 181 ALA A O 1
ATOM 1518 N N . THR A 1 182 ? -5.581 -4.101 0.598 1.00 95.75 182 THR A N 1
ATOM 1519 C CA . THR A 1 182 ? -5.025 -4.429 -0.721 1.00 95.75 182 THR A CA 1
ATOM 1520 C C . THR A 1 182 ? -5.255 -3.286 -1.697 1.00 95.75 182 THR A C 1
ATOM 1522 O O . THR A 1 182 ? -4.313 -2.837 -2.341 1.00 95.75 182 THR A O 1
ATOM 1525 N N . GLU A 1 183 ? -6.478 -2.764 -1.777 1.00 96.69 183 GLU A N 1
ATOM 1526 C CA . GLU A 1 183 ? -6.811 -1.659 -2.681 1.00 96.69 183 GLU A CA 1
ATOM 1527 C C . GLU A 1 183 ? -6.006 -0.384 -2.388 1.00 96.69 183 GLU A C 1
ATOM 1529 O O . GLU A 1 183 ? -5.612 0.318 -3.320 1.00 96.69 183 GLU A O 1
ATOM 1534 N N . ILE A 1 184 ? -5.731 -0.088 -1.112 1.00 98.31 184 ILE A N 1
ATOM 1535 C CA . ILE A 1 184 ? -4.852 1.027 -0.727 1.00 98.31 184 ILE A CA 1
ATOM 1536 C C . ILE A 1 184 ? -3.423 0.779 -1.216 1.00 98.31 184 ILE A C 1
ATOM 1538 O O . ILE A 1 184 ? -2.844 1.642 -1.877 1.00 98.31 184 ILE A O 1
ATOM 1542 N N . ILE A 1 185 ? -2.854 -0.396 -0.927 1.00 98.19 185 ILE A N 1
ATOM 1543 C CA . ILE A 1 185 ? -1.463 -0.705 -1.284 1.00 98.19 185 ILE A CA 1
ATOM 1544 C C . ILE A 1 185 ? -1.253 -0.728 -2.794 1.00 98.19 185 ILE A C 1
ATOM 1546 O O . ILE A 1 185 ? -0.240 -0.214 -3.256 1.00 98.19 185 ILE A O 1
ATOM 1550 N N . ILE A 1 186 ? -2.201 -1.252 -3.575 1.00 98.12 186 ILE A N 1
ATOM 1551 C CA . ILE A 1 186 ? -2.114 -1.242 -5.043 1.00 98.12 186 ILE A CA 1
ATOM 1552 C C . ILE A 1 186 ? -1.979 0.188 -5.567 1.00 98.12 186 ILE A C 1
ATOM 1554 O O . ILE A 1 186 ? -1.048 0.480 -6.313 1.00 98.12 186 ILE A O 1
ATOM 1558 N N . LYS A 1 187 ? -2.844 1.101 -5.112 1.00 98.44 187 LYS A N 1
ATOM 1559 C CA . LYS A 1 187 ? -2.802 2.511 -5.527 1.00 98.44 187 LYS A CA 1
ATOM 1560 C C . LYS A 1 187 ? -1.490 3.177 -5.128 1.00 98.44 187 LYS A C 1
ATOM 1562 O O . LYS A 1 187 ? -0.897 3.907 -5.916 1.00 98.44 187 LYS A O 1
ATOM 1567 N N . ILE A 1 188 ? -1.010 2.907 -3.914 1.00 98.31 188 ILE A N 1
ATOM 1568 C CA . ILE A 1 188 ? 0.279 3.431 -3.451 1.00 98.31 188 ILE A CA 1
ATOM 1569 C C . ILE A 1 188 ? 1.426 2.887 -4.302 1.00 98.31 188 ILE A C 1
ATOM 1571 O O . ILE A 1 188 ? 2.279 3.665 -4.717 1.00 98.31 188 ILE A O 1
ATOM 1575 N N . ASN A 1 189 ? 1.425 1.597 -4.632 1.00 98.38 189 ASN A N 1
ATOM 1576 C CA . ASN A 1 189 ? 2.444 0.993 -5.486 1.00 98.38 189 ASN A CA 1
ATOM 1577 C C . ASN A 1 189 ? 2.466 1.617 -6.883 1.00 98.38 189 ASN A C 1
ATOM 1579 O O . ASN A 1 189 ? 3.540 1.950 -7.374 1.00 98.38 189 ASN A O 1
ATOM 1583 N N . GLU A 1 190 ? 1.303 1.823 -7.501 1.00 97.62 190 GLU A N 1
ATOM 1584 C CA . GLU A 1 190 ? 1.195 2.483 -8.806 1.00 97.62 190 GLU A CA 1
ATOM 1585 C C . GLU A 1 190 ? 1.756 3.909 -8.765 1.00 97.62 190 GLU A C 1
ATOM 1587 O O . GLU A 1 190 ? 2.517 4.309 -9.649 1.00 97.62 190 GLU A O 1
ATOM 1592 N N . MET A 1 191 ? 1.423 4.672 -7.720 1.00 97.06 191 MET A N 1
ATOM 1593 C CA . MET A 1 191 ? 1.954 6.021 -7.526 1.00 97.06 191 MET A CA 1
ATOM 1594 C C . MET A 1 191 ? 3.471 6.015 -7.319 1.00 97.06 191 MET A C 1
ATOM 1596 O O . MET A 1 191 ? 4.172 6.794 -7.960 1.00 97.06 191 MET A O 1
ATOM 1600 N N . MET A 1 192 ? 3.986 5.139 -6.451 1.00 95.50 192 MET A N 1
ATOM 1601 C CA . MET A 1 192 ? 5.422 5.025 -6.177 1.00 95.50 192 MET A CA 1
ATOM 1602 C C . MET A 1 192 ? 6.197 4.596 -7.424 1.00 95.50 192 MET A C 1
ATOM 1604 O O . MET A 1 192 ? 7.251 5.157 -7.706 1.00 95.50 192 MET A O 1
ATOM 1608 N N . TYR A 1 193 ? 5.676 3.634 -8.189 1.00 95.75 193 TYR A N 1
ATOM 1609 C CA . TYR A 1 193 ? 6.294 3.183 -9.434 1.00 95.75 193 TYR A CA 1
ATOM 1610 C C . TYR A 1 193 ? 6.457 4.336 -10.429 1.00 95.75 193 TYR A C 1
ATOM 1612 O O . TYR A 1 193 ? 7.555 4.552 -10.945 1.00 95.75 193 TYR A O 1
ATOM 1620 N N . LYS A 1 194 ? 5.394 5.125 -10.629 1.00 93.94 194 LYS A N 1
ATOM 1621 C CA . LYS A 1 194 ? 5.425 6.318 -11.487 1.00 93.94 194 LYS A CA 1
ATOM 1622 C C . LYS A 1 194 ? 6.409 7.369 -10.972 1.00 93.94 194 LYS A C 1
ATOM 1624 O O . LYS A 1 194 ? 7.216 7.871 -11.747 1.00 93.94 194 LYS A O 1
ATOM 1629 N N . GLU A 1 195 ? 6.392 7.664 -9.671 1.00 92.00 195 GLU A N 1
ATOM 1630 C CA . GLU A 1 195 ? 7.280 8.665 -9.055 1.00 92.00 195 GLU A CA 1
ATOM 1631 C C . GLU A 1 195 ? 8.768 8.298 -9.182 1.00 92.00 195 GLU A C 1
ATOM 1633 O O . GLU A 1 195 ? 9.632 9.160 -9.318 1.00 92.00 195 GLU A O 1
ATOM 1638 N N . LEU A 1 196 ? 9.083 7.003 -9.187 1.00 90.81 196 LEU A N 1
ATOM 1639 C CA . LEU A 1 196 ? 10.446 6.500 -9.362 1.00 90.81 196 LEU A CA 1
ATOM 1640 C C . LEU A 1 196 ? 10.885 6.429 -10.842 1.00 90.81 196 LEU A C 1
ATOM 1642 O O . LEU A 1 196 ? 12.020 6.030 -11.125 1.00 90.81 196 LEU A O 1
ATOM 1646 N N . GLY A 1 197 ? 10.026 6.833 -11.785 1.00 89.69 197 GLY A N 1
ATOM 1647 C CA . GLY A 1 197 ? 10.309 6.839 -13.223 1.00 89.69 197 GLY A CA 1
ATOM 1648 C C . GLY A 1 197 ? 10.080 5.492 -13.911 1.00 89.69 197 GLY A C 1
ATOM 1649 O O . GLY A 1 197 ? 10.747 5.191 -14.903 1.00 89.69 197 GLY A O 1
ATOM 1650 N N . GLY A 1 198 ? 9.191 4.662 -13.364 1.00 90.50 198 GLY A N 1
ATOM 1651 C CA . GLY A 1 198 ? 8.723 3.443 -14.013 1.00 90.50 198 GLY A CA 1
ATOM 1652 C C . GLY A 1 198 ? 7.985 3.739 -15.322 1.00 90.50 198 GLY A C 1
ATOM 1653 O O . GLY A 1 198 ? 7.265 4.732 -15.416 1.00 90.50 198 GLY A O 1
ATOM 1654 N N . LYS A 1 199 ? 8.185 2.884 -16.327 1.00 90.94 199 LYS A N 1
ATOM 1655 C CA . LYS A 1 199 ? 7.603 3.012 -17.667 1.00 90.94 199 LYS A CA 1
ATOM 1656 C C . LYS A 1 199 ? 6.577 1.925 -17.942 1.00 90.94 199 LYS A C 1
ATOM 1658 O O . LYS A 1 199 ? 6.645 0.835 -17.367 1.00 90.94 199 LYS A O 1
ATOM 1663 N N . GLU A 1 200 ? 5.662 2.191 -18.863 1.00 88.44 200 GLU A N 1
ATOM 1664 C CA . GLU A 1 200 ? 4.727 1.162 -19.313 1.00 88.44 200 GLU A CA 1
ATOM 1665 C C . GLU A 1 200 ? 5.450 0.057 -20.103 1.00 88.44 200 GLU A C 1
ATOM 1667 O O . GLU A 1 200 ? 6.582 0.226 -20.570 1.00 88.44 200 GLU A O 1
ATOM 1672 N N . LYS A 1 201 ? 4.827 -1.119 -20.214 1.00 83.88 201 LYS A N 1
ATOM 1673 C CA . LYS A 1 201 ? 5.458 -2.300 -20.829 1.00 83.88 201 LYS A CA 1
ATOM 1674 C C . LYS A 1 201 ? 5.842 -2.070 -22.285 1.00 83.88 201 LYS A C 1
ATOM 1676 O O . LYS A 1 201 ? 6.920 -2.480 -22.716 1.00 83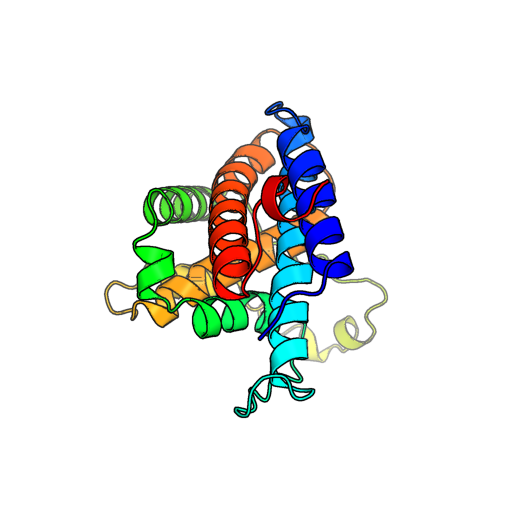.88 201 LYS A O 1
ATOM 1681 N N . GLU A 1 202 ? 4.990 -1.354 -23.008 1.00 85.31 202 GLU A N 1
ATOM 1682 C CA . GLU A 1 202 ? 5.170 -0.992 -24.408 1.00 85.31 202 GLU A CA 1
ATOM 1683 C C . GLU A 1 202 ? 6.462 -0.188 -24.607 1.00 85.31 202 GLU A C 1
ATOM 1685 O O . GLU A 1 202 ? 7.196 -0.418 -25.566 1.00 85.31 202 GLU A O 1
ATOM 1690 N N . GLU A 1 203 ? 6.798 0.696 -23.663 1.00 82.12 203 GLU A N 1
ATOM 1691 C CA . GLU A 1 203 ? 8.036 1.486 -23.690 1.00 82.12 203 GLU A CA 1
ATOM 1692 C C . GLU A 1 203 ? 9.293 0.654 -23.393 1.00 82.12 203 GLU A C 1
ATOM 1694 O O . GLU A 1 203 ? 10.416 1.092 -23.661 1.00 82.12 203 GLU A O 1
ATOM 1699 N N . LEU A 1 204 ? 9.121 -0.527 -22.801 1.00 80.81 204 LEU A N 1
ATOM 1700 C CA . LEU A 1 204 ? 10.195 -1.432 -22.394 1.00 80.81 204 LEU A CA 1
ATOM 1701 C C . LEU A 1 204 ? 10.404 -2.594 -23.371 1.00 80.81 204 LEU A C 1
ATOM 1703 O O . LEU A 1 204 ? 11.400 -3.310 -23.237 1.00 80.81 204 LEU A O 1
ATOM 1707 N N . GLY A 1 205 ? 9.492 -2.781 -24.332 1.00 78.19 205 GLY A N 1
ATOM 1708 C CA . GLY A 1 205 ? 9.518 -3.895 -25.280 1.00 78.19 205 GLY A CA 1
ATOM 1709 C C . GLY A 1 205 ? 9.345 -5.262 -24.608 1.00 78.19 205 GLY A C 1
ATOM 1710 O O . GLY A 1 205 ? 10.032 -6.211 -24.995 1.00 78.19 205 GLY A O 1
ATOM 1711 N N . ILE A 1 206 ? 8.495 -5.345 -23.575 1.00 72.94 206 ILE A N 1
ATOM 1712 C CA . ILE A 1 206 ? 8.176 -6.575 -22.820 1.00 72.94 206 ILE A CA 1
ATOM 1713 C C . ILE A 1 206 ? 6.681 -6.868 -22.778 1.00 72.94 206 ILE A C 1
ATOM 1715 O O . ILE A 1 206 ? 5.887 -5.922 -22.952 1.00 72.94 206 ILE A O 1
#

Secondary structure (DSSP, 8-state):
----HHHHHHHHHHHHHHHHS---GGGHHHHHHHHHHHHHHHHHHHHHHHHTTSSS--------HHHHHHHHHHHHH-HHHHHTSTTHHHHHHHHHHHHHTTS-----PPPTT-GGGSSGGGTTS----HHHHHHHHHH-TT--HHHHHHHHHHHHHHHHHHHHHS-----HHHHHHHHHHHHHHHHHHHHHHHHTT---HHHHT-

Radius of gyration: 17.99 Å; chains: 1; bounding box: 40×37×59 Å

pLDDT: mean 80.05, std 18.86, range [35.72, 98.44]

Sequence (206 aa):
MTFQLTEQKFYHRWNDKLKSISQSEYEYIDKFITAYIIHNFLYNLAVDLKEYGRGKDQYPVVGADRKKATEIPIKLLTAEKIVNTQGIRENVEKIRKTVRDGHFYIFRVPDPNDEKAKDEKVKDKEPINKEKIWLEKIENKNSSLEEYTQGFLDAIYQIRCNTFHGQKDLNSKQEIILKPATEIIIKINEMMYKELGGKEKEELGI

Foldseek 3Di:
DDQDLVLLVVLVVLVVVLVPQDLDLQSLLVNLVSLVVLLLSLLVVLQCCDCVDVHDDDDPPPDDSLCSQQVSLCVLQNLCRLCPPPLLLVLLVLLLVLVVVVLDDLDPPPDPPPVVVVPPVCPPPDPPRLLVCLSCQCPPPPHDSSSNSSSSSSSLVSLVVCSVPNDVPSDSSNCSNSVSSSVSSNVSSVSSCVSNPRDDCVVSVD